Protein AF-A0A838HDX5-F1 (afdb_monomer_lite)

Foldseek 3Di:
DDDDDDDPPDPPPPLQQAQPDQLLQPDPCVVQFQFVVLCPPPLNVVLVVLLVVVVVVLVVVCVVVVVDFPDDAPVSVPQDLQNLLQVLLCLLLLLLQLQLLQLQVQLVQLAQLANNRHDDPPNSNVSSVLSNVLSVCSNQLNPQLVSLVSLVVSLVVSCVRPNDLVSLLVLLSNLSSLLCNAQGSFDRHPVVVVHDVRFGNLVCLVCNLLSNLQSQLSNLLSSLRGQFSRGLVSQVVSCVVVVSSQCCVVVVHDPDSNVSSSVSSSVSNSLSVCSNVLRSQLVSLVVVCSNLVSVCVVVPPSSVSSCSSVVSSSVVCNNQRSHDDSSSVSSNPSRDPPPPPPPDDDDPDDDDDD

Radius of gyration: 24.11 Å; chains: 1; bounding box: 91×55×86 Å

Structure (mmCIF, N/CA/C/O backbone):
data_AF-A0A838HDX5-F1
#
_entry.id   AF-A0A838HDX5-F1
#
loop_
_atom_site.group_PDB
_atom_site.id
_atom_site.type_symbol
_atom_site.label_atom_id
_atom_site.label_alt_id
_atom_site.label_comp_id
_atom_site.label_asym_id
_atom_site.label_entity_id
_atom_site.label_seq_id
_atom_site.pdbx_PDB_ins_code
_atom_site.Cartn_x
_atom_site.Cartn_y
_atom_site.Cartn_z
_atom_site.occupancy
_atom_site.B_iso_or_equiv
_atom_site.auth_seq_id
_atom_site.auth_comp_id
_atom_site.auth_asym_id
_atom_site.auth_atom_id
_atom_site.pdbx_PDB_model_num
ATOM 1 N N . MET A 1 1 ? -48.833 36.864 -15.772 1.00 37.91 1 MET A N 1
ATOM 2 C CA . MET A 1 1 ? -47.472 36.981 -16.338 1.00 37.91 1 MET A CA 1
ATOM 3 C C . MET A 1 1 ? -46.469 36.618 -15.253 1.00 37.91 1 MET A C 1
ATOM 5 O O . MET A 1 1 ? -46.541 37.209 -14.189 1.00 37.91 1 MET A O 1
ATOM 9 N N . ARG A 1 2 ? -45.583 35.661 -15.575 1.00 34.69 2 ARG A N 1
ATOM 10 C CA . ARG A 1 2 ? -44.485 35.043 -14.793 1.00 34.69 2 ARG A CA 1
ATOM 11 C C . ARG A 1 2 ? -44.883 34.156 -13.587 1.00 34.69 2 ARG A C 1
ATOM 13 O O . ARG A 1 2 ? -45.453 34.668 -12.631 1.00 34.69 2 ARG A O 1
ATOM 20 N N . PRO A 1 3 ? -44.593 32.836 -13.631 1.00 39.88 3 PRO A N 1
ATOM 21 C CA . PRO A 1 3 ? -44.798 31.922 -12.508 1.00 39.88 3 PRO A CA 1
ATOM 22 C C . PRO A 1 3 ? -43.671 32.058 -11.462 1.00 39.88 3 PRO A C 1
ATOM 24 O O . PRO A 1 3 ? -42.616 32.620 -11.778 1.00 39.88 3 PRO A O 1
ATOM 27 N N . PRO A 1 4 ? -43.874 31.556 -10.229 1.00 42.38 4 PRO A N 1
ATOM 28 C CA . PRO A 1 4 ? -42.861 31.573 -9.181 1.00 42.38 4 PRO A CA 1
ATOM 29 C C . PRO A 1 4 ? -41.704 30.638 -9.544 1.00 42.38 4 PRO A C 1
ATOM 31 O O . PRO A 1 4 ? -41.911 29.526 -10.030 1.00 42.38 4 PRO A O 1
ATOM 34 N N . LEU A 1 5 ? -40.481 31.117 -9.322 1.00 40.22 5 LEU A N 1
ATOM 35 C CA . LEU A 1 5 ? -39.251 30.356 -9.504 1.00 40.22 5 LEU A CA 1
ATOM 36 C C . LEU A 1 5 ? -39.286 29.126 -8.593 1.00 40.22 5 LEU A C 1
ATOM 38 O O . LEU A 1 5 ? -39.211 29.227 -7.372 1.00 40.22 5 LEU A O 1
ATOM 42 N N . SER A 1 6 ? -39.420 27.966 -9.225 1.00 37.97 6 SER A N 1
ATOM 43 C CA . SER A 1 6 ? -39.192 26.656 -8.638 1.00 37.97 6 SER A CA 1
ATOM 44 C C . SER A 1 6 ? -37.827 26.626 -7.956 1.00 37.97 6 SER A C 1
ATOM 46 O O . SER A 1 6 ? -36.809 26.893 -8.599 1.00 37.97 6 SER A O 1
ATOM 48 N N . HIS A 1 7 ? -37.812 26.252 -6.678 1.00 38.44 7 HIS A N 1
ATOM 49 C CA . HIS A 1 7 ? -36.625 25.756 -5.999 1.00 38.44 7 HIS A CA 1
ATOM 50 C C . HIS A 1 7 ? -36.053 24.601 -6.824 1.00 38.44 7 HIS A C 1
ATOM 52 O O . HIS A 1 7 ? -36.577 23.488 -6.811 1.00 38.44 7 HIS A O 1
ATOM 58 N N . ALA A 1 8 ? -35.000 24.881 -7.588 1.00 36.53 8 ALA A N 1
ATOM 59 C CA . ALA A 1 8 ? -34.162 23.846 -8.151 1.00 36.53 8 ALA A CA 1
ATOM 60 C C . ALA A 1 8 ? -33.477 23.161 -6.966 1.00 36.53 8 ALA A C 1
ATOM 62 O O . ALA A 1 8 ? -32.510 23.675 -6.405 1.00 36.53 8 ALA A O 1
ATOM 63 N N . LEU A 1 9 ? -34.038 22.025 -6.554 1.00 36.44 9 LEU A N 1
ATOM 64 C CA . LEU A 1 9 ? -33.324 20.999 -5.813 1.00 36.44 9 LEU A CA 1
ATOM 65 C C . LEU A 1 9 ? -32.109 20.631 -6.664 1.00 36.44 9 LEU A C 1
ATOM 67 O O . LEU A 1 9 ? -32.209 19.848 -7.607 1.00 36.44 9 LEU A O 1
ATOM 71 N N . ALA A 1 10 ? -30.970 21.255 -6.377 1.00 32.84 10 ALA A N 1
ATOM 72 C CA . ALA A 1 10 ? -29.699 20.698 -6.778 1.00 32.84 10 ALA A CA 1
ATOM 73 C C . ALA A 1 10 ? -29.616 19.325 -6.097 1.00 32.84 10 ALA A C 1
ATOM 75 O O . ALA A 1 10 ? -29.727 19.267 -4.869 1.00 32.84 10 ALA A O 1
ATOM 76 N N . PRO A 1 11 ? -29.456 18.217 -6.835 1.00 40.62 11 PRO A N 1
ATOM 77 C CA . PRO A 1 11 ? -29.028 16.995 -6.200 1.00 40.62 11 PRO A CA 1
ATOM 78 C C . PRO A 1 11 ? -27.588 17.259 -5.773 1.00 40.62 11 PRO A C 1
ATOM 80 O O . PRO A 1 11 ? -26.661 17.218 -6.583 1.00 40.62 11 PRO A O 1
ATOM 83 N N . THR A 1 12 ? -27.392 17.583 -4.498 1.00 38.12 12 THR A N 1
ATOM 84 C CA . THR A 1 12 ? -26.135 17.303 -3.823 1.00 38.12 12 THR A CA 1
ATOM 85 C C . THR A 1 12 ? -25.939 15.802 -3.983 1.00 38.12 12 THR A C 1
ATOM 87 O O . THR A 1 12 ? -26.513 15.002 -3.249 1.00 38.12 12 THR A O 1
ATOM 90 N N . LEU A 1 13 ? -25.185 15.404 -5.011 1.00 35.28 13 LEU A N 1
ATOM 91 C CA . LEU A 1 13 ? -24.486 14.131 -5.019 1.00 35.28 13 LEU A CA 1
ATOM 92 C C . LEU A 1 13 ? -23.602 14.177 -3.777 1.00 35.28 13 LEU A C 1
ATOM 94 O O . LEU A 1 13 ? -22.494 14.708 -3.811 1.00 35.28 13 LEU A O 1
ATOM 98 N N . ALA A 1 14 ? -24.149 13.713 -2.656 1.00 36.09 14 ALA A N 1
ATOM 99 C CA . ALA A 1 14 ? -23.368 13.381 -1.491 1.00 36.09 14 ALA A CA 1
ATOM 100 C C . ALA A 1 14 ? -22.361 12.347 -1.989 1.00 36.09 14 ALA A C 1
ATOM 102 O O . ALA A 1 14 ? -22.719 11.212 -2.309 1.00 36.09 14 ALA A O 1
ATOM 103 N N . LEU A 1 15 ? -21.121 12.794 -2.187 1.00 42.03 15 LEU A N 1
ATOM 104 C CA . LEU A 1 15 ? -19.983 11.922 -2.393 1.00 42.03 15 LEU A CA 1
ATOM 105 C C . LEU A 1 15 ? -19.963 11.013 -1.167 1.00 42.03 15 LEU A C 1
ATOM 107 O O . LEU A 1 15 ? -19.617 11.454 -0.079 1.00 42.03 15 LEU A O 1
ATOM 111 N N . VAL A 1 16 ? -20.439 9.785 -1.335 1.00 43.06 16 VAL A N 1
ATOM 112 C CA . VAL A 1 16 ? -20.458 8.767 -0.291 1.00 43.06 16 VAL A CA 1
ATOM 113 C C . VAL A 1 16 ? -19.000 8.475 0.081 1.00 43.06 16 VAL A C 1
ATOM 115 O O . VAL A 1 16 ? -18.298 7.931 -0.774 1.00 43.06 16 VAL A O 1
ATOM 118 N N . PRO A 1 17 ? -18.497 8.846 1.277 1.00 46.41 17 PRO A N 1
ATOM 119 C CA . PRO A 1 17 ? -17.133 8.517 1.675 1.00 46.41 17 PRO A CA 1
ATOM 120 C C . PRO A 1 17 ? -16.972 7.000 1.687 1.00 46.41 17 PRO A C 1
ATOM 122 O O . PRO A 1 17 ? -17.725 6.282 2.337 1.00 46.41 17 PRO A O 1
ATOM 125 N N . ALA A 1 18 ? -16.014 6.494 0.917 1.00 45.62 18 ALA A N 1
ATOM 126 C CA . ALA A 1 18 ? -15.771 5.064 0.848 1.00 45.62 18 ALA A CA 1
ATOM 127 C C . ALA A 1 18 ? -14.742 4.639 1.922 1.00 45.62 18 ALA A C 1
ATOM 129 O O . ALA A 1 18 ? -13.862 5.417 2.283 1.00 45.62 18 ALA A O 1
ATOM 130 N N . PRO A 1 19 ? -14.858 3.412 2.455 1.00 51.03 19 PRO A N 1
ATOM 131 C CA . PRO A 1 19 ? -14.403 3.064 3.805 1.00 51.03 19 PRO A CA 1
ATOM 132 C C . PRO A 1 19 ? -12.892 2.869 4.013 1.00 51.03 19 PRO A C 1
ATOM 134 O O . PRO A 1 19 ? -12.519 2.383 5.071 1.00 51.03 19 PRO A O 1
ATOM 137 N N . SER A 1 20 ? -12.025 3.213 3.053 1.00 54.22 20 SER A N 1
ATOM 138 C CA . SER A 1 20 ? -10.575 2.983 3.191 1.00 54.22 20 SER A CA 1
ATOM 139 C C . SER A 1 20 ? -9.927 4.084 4.024 1.00 54.22 20 SER A C 1
ATOM 141 O O . SER A 1 20 ? -9.464 5.073 3.462 1.00 54.22 20 SER A O 1
ATOM 143 N N . LEU A 1 21 ? -9.912 3.930 5.347 1.00 69.31 21 LEU A N 1
ATOM 144 C CA . LEU A 1 21 ? -9.394 4.944 6.272 1.00 69.31 21 LEU A CA 1
ATOM 145 C C . LEU A 1 21 ? -8.477 4.317 7.316 1.00 69.31 21 LEU A C 1
ATOM 147 O O . LEU A 1 21 ? -8.834 3.320 7.936 1.00 69.31 21 LEU A O 1
ATOM 151 N N . HIS A 1 22 ? -7.306 4.914 7.529 1.00 79.81 22 HIS A N 1
ATOM 152 C CA . HIS A 1 22 ? -6.402 4.541 8.614 1.00 79.81 22 HIS A CA 1
ATOM 153 C C . HIS A 1 22 ? -6.854 5.216 9.912 1.00 79.81 22 HIS A C 1
ATOM 155 O O . HIS A 1 22 ? -6.490 6.356 10.190 1.00 79.81 22 HIS A O 1
ATOM 161 N N . GLU A 1 23 ? -7.645 4.525 10.724 1.00 90.31 23 GLU A N 1
ATOM 162 C CA . GLU A 1 23 ? -8.236 5.064 11.950 1.00 90.31 23 GLU A CA 1
ATOM 163 C C . GLU A 1 23 ? -7.152 5.572 12.904 1.00 90.31 23 GLU A C 1
ATOM 165 O O . GLU A 1 23 ? -7.256 6.677 13.443 1.00 90.31 23 GLU A O 1
ATOM 170 N N . ARG A 1 24 ? -6.045 4.826 13.032 1.00 92.00 24 ARG A N 1
ATOM 171 C CA . ARG A 1 24 ? -4.920 5.209 13.897 1.00 92.00 24 ARG A CA 1
ATOM 172 C C . ARG A 1 24 ? -4.221 6.498 13.475 1.00 92.00 24 ARG A C 1
ATOM 174 O O . ARG A 1 24 ? -3.525 7.091 14.292 1.00 92.00 24 ARG A O 1
ATOM 181 N N . TRP A 1 25 ? -4.359 6.946 12.227 1.00 91.44 25 TRP A N 1
ATOM 182 C CA . TRP A 1 25 ? -3.756 8.213 11.789 1.00 91.44 25 TRP A CA 1
ATOM 183 C C . TRP A 1 25 ? -4.500 9.438 12.326 1.00 91.44 25 TRP A C 1
ATOM 185 O O . TRP A 1 25 ? -3.953 10.548 12.321 1.00 91.44 25 TRP A O 1
ATOM 195 N N . PHE A 1 26 ? -5.739 9.243 12.774 1.00 91.19 26 PHE A N 1
ATOM 196 C CA . PHE A 1 26 ? -6.633 10.320 13.177 1.00 91.19 26 PHE A CA 1
ATOM 197 C C . PHE A 1 26 ? -7.007 10.249 14.651 1.00 91.19 26 PHE A C 1
ATOM 199 O O . PHE A 1 26 ? -7.042 11.290 15.300 1.00 91.19 26 PHE A O 1
ATOM 206 N N . VAL A 1 27 ? -7.211 9.046 15.191 1.00 92.69 27 VAL A N 1
ATOM 207 C CA . VAL A 1 27 ? -7.552 8.842 16.602 1.00 92.69 27 VAL A CA 1
ATOM 208 C C . VAL A 1 27 ? -6.504 8.001 17.323 1.00 92.69 27 VAL A C 1
ATOM 210 O O . VAL A 1 27 ? -5.912 7.083 16.756 1.00 92.69 27 VAL A O 1
ATOM 213 N N . SER A 1 28 ? -6.289 8.297 18.608 1.00 89.62 28 SER A N 1
ATOM 214 C CA . SER A 1 28 ? -5.420 7.484 19.464 1.00 89.62 28 SER A CA 1
ATOM 215 C C . SER A 1 28 ? -6.031 6.099 19.681 1.00 89.62 28 SER A C 1
ATOM 217 O O . SER A 1 28 ? -7.221 5.982 19.991 1.00 89.62 28 SER A O 1
ATOM 219 N N . ASP A 1 29 ? -5.209 5.056 19.587 1.00 89.69 29 ASP A N 1
ATOM 220 C CA . ASP A 1 29 ? -5.569 3.678 19.931 1.00 89.69 29 ASP A CA 1
ATOM 221 C C . ASP A 1 29 ? -5.102 3.269 21.338 1.00 89.69 29 ASP A C 1
ATOM 223 O O . ASP A 1 29 ? -5.140 2.093 21.707 1.00 89.69 29 ASP A O 1
ATOM 227 N N . GLU A 1 30 ? -4.699 4.242 22.159 1.00 89.25 30 GLU A N 1
ATOM 228 C CA . GLU A 1 30 ? -4.370 4.017 23.562 1.00 89.25 30 GLU A CA 1
ATOM 229 C C . GLU A 1 30 ? -5.577 3.436 24.315 1.00 89.25 30 GLU A C 1
ATOM 231 O O . GLU A 1 30 ? -6.713 3.926 24.218 1.00 89.25 30 GLU A O 1
ATOM 236 N N . GLY A 1 31 ? -5.321 2.340 25.034 1.00 90.88 31 GLY A N 1
ATOM 237 C CA . GLY A 1 31 ? -6.342 1.558 25.729 1.00 90.88 31 GLY A CA 1
ATOM 238 C C . GLY A 1 31 ? -7.266 0.742 24.815 1.00 90.88 31 GLY A C 1
ATOM 239 O O . GLY A 1 31 ? -8.175 0.096 25.329 1.00 90.88 31 GLY A O 1
ATOM 240 N N . LEU A 1 32 ? -7.049 0.738 23.493 1.00 93.25 32 LEU A N 1
ATOM 241 C CA . LEU A 1 32 ? -7.874 0.036 22.502 1.00 93.25 32 LEU A CA 1
ATOM 242 C C . LEU A 1 32 ? -7.048 -0.996 21.705 1.00 93.25 32 LEU A C 1
ATOM 244 O O . LEU A 1 32 ? -6.875 -0.851 20.490 1.00 93.25 32 LEU A O 1
ATOM 248 N N . PRO A 1 33 ? -6.499 -2.037 22.363 1.00 93.75 33 PRO A N 1
ATOM 249 C CA . PRO A 1 33 ? -5.700 -3.045 21.678 1.00 93.75 33 PRO A CA 1
ATOM 250 C C . PRO A 1 33 ? -6.553 -3.863 20.698 1.00 93.75 33 PRO A C 1
ATOM 252 O O . PRO A 1 33 ? -7.737 -4.108 20.932 1.00 93.75 33 PRO A O 1
ATOM 255 N N . THR A 1 34 ? -5.928 -4.354 19.625 1.00 95.75 34 THR A N 1
ATOM 256 C CA . THR A 1 34 ? -6.553 -5.322 18.713 1.00 95.75 34 THR A CA 1
ATOM 257 C C . THR A 1 34 ? -7.003 -6.570 19.485 1.00 95.75 34 THR A C 1
ATOM 259 O O . THR A 1 34 ? -6.201 -7.212 20.168 1.00 95.75 34 THR A O 1
ATOM 262 N N . ARG A 1 35 ? -8.287 -6.923 19.368 1.00 95.94 35 ARG A N 1
ATOM 263 C CA . ARG A 1 35 ? -8.940 -7.996 20.134 1.00 95.94 35 ARG A CA 1
ATOM 264 C C . ARG A 1 35 ? -8.860 -9.329 19.394 1.00 95.94 35 ARG A C 1
ATOM 266 O O . ARG A 1 35 ? -9.764 -9.709 18.652 1.00 95.94 35 ARG A O 1
ATOM 273 N N . TRP A 1 36 ? -7.745 -10.033 19.565 1.00 96.38 36 TRP A N 1
ATOM 274 C CA . TRP A 1 36 ? -7.477 -11.314 18.893 1.00 96.38 36 TRP A CA 1
ATOM 275 C C . TRP A 1 36 ? -8.448 -12.438 19.276 1.00 96.38 36 TRP A C 1
ATOM 277 O O . TRP A 1 36 ? -8.667 -13.352 18.485 1.00 96.38 36 TRP A O 1
ATOM 287 N N . ASP A 1 37 ? -9.079 -12.353 20.446 1.00 95.94 37 ASP A N 1
ATOM 288 C CA . ASP A 1 37 ? -10.164 -13.241 20.875 1.00 95.94 37 ASP A CA 1
ATOM 289 C C . ASP A 1 37 ? -11.385 -13.178 19.938 1.00 95.94 37 ASP A C 1
ATOM 291 O O . ASP A 1 37 ? -12.121 -14.154 19.811 1.00 95.94 37 ASP A O 1
ATOM 295 N N . GLN A 1 38 ? -11.561 -12.068 19.211 1.00 95.94 38 GLN A N 1
ATOM 296 C CA . GLN A 1 38 ? -12.646 -11.878 18.246 1.00 95.94 38 GLN A CA 1
ATOM 297 C C . GLN A 1 38 ? -12.354 -12.487 16.868 1.00 95.94 38 GLN A C 1
ATOM 299 O O . GLN A 1 38 ? -13.211 -12.435 15.985 1.00 95.94 38 GLN A O 1
ATOM 304 N N . LEU A 1 39 ? -11.174 -13.083 16.654 1.00 96.31 39 LEU A N 1
ATOM 305 C CA . LEU A 1 39 ? -10.784 -13.638 15.353 1.00 96.31 39 LEU A CA 1
ATOM 306 C C . LEU A 1 39 ? -11.750 -14.726 14.864 1.00 96.31 39 LEU A C 1
ATOM 308 O O . LEU A 1 39 ? -12.074 -14.785 13.680 1.00 96.31 39 LEU A O 1
ATOM 312 N N . PHE A 1 40 ? -12.238 -15.552 15.789 1.00 97.31 40 PHE A N 1
ATOM 313 C CA . PHE A 1 40 ? -13.190 -16.630 15.511 1.00 97.31 40 PHE A CA 1
ATOM 314 C C . PHE A 1 40 ? -14.625 -16.286 15.934 1.00 97.31 40 PHE A C 1
ATOM 316 O O . PHE A 1 40 ? -15.485 -17.164 15.975 1.00 97.31 40 PHE A O 1
ATOM 323 N N . ALA A 1 41 ? -14.904 -15.018 16.249 1.00 96.81 41 ALA A N 1
ATOM 324 C CA . ALA A 1 41 ? -16.260 -14.572 16.534 1.00 96.81 41 ALA A CA 1
ATOM 325 C C . ALA A 1 41 ? -17.120 -14.595 15.260 1.00 96.81 41 ALA A C 1
ATOM 327 O O . ALA A 1 41 ? -16.624 -14.379 14.151 1.00 96.81 41 ALA A O 1
ATOM 328 N N . GLY A 1 42 ? -18.428 -14.817 15.423 1.00 96.81 42 GLY A N 1
ATOM 329 C CA . GLY A 1 42 ? -19.387 -14.909 14.315 1.00 96.81 42 GLY A CA 1
ATOM 330 C C . GLY A 1 42 ? -19.299 -13.757 13.301 1.00 96.81 42 GLY A C 1
ATOM 331 O O . GLY A 1 42 ? -19.198 -14.043 12.109 1.00 96.81 42 GLY A O 1
ATOM 332 N N . PRO A 1 43 ? -19.265 -12.477 13.728 1.00 94.94 43 PRO A N 1
ATOM 333 C CA . PRO A 1 43 ? -19.144 -11.344 12.807 1.00 94.94 43 PRO A CA 1
ATOM 334 C C . PRO A 1 43 ? -17.849 -11.359 11.985 1.00 94.94 43 PRO A C 1
ATOM 336 O O . PRO A 1 43 ? -17.887 -11.170 10.771 1.00 94.94 43 PRO A O 1
ATOM 339 N N . THR A 1 44 ? -16.709 -11.651 12.618 1.00 96.81 44 THR A N 1
ATOM 340 C CA . THR A 1 44 ? -15.411 -11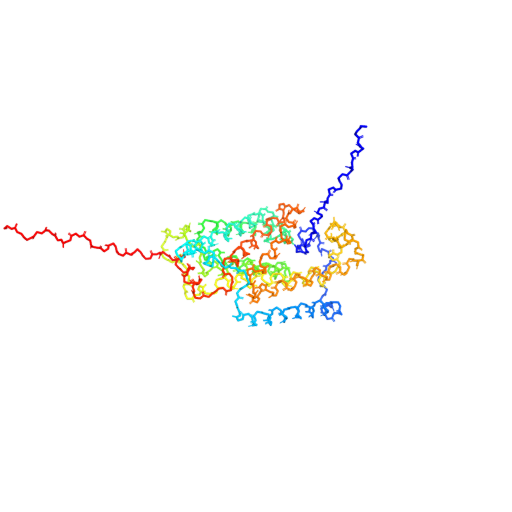.745 11.935 1.00 96.81 44 THR A CA 1
ATOM 341 C C . THR A 1 44 ? -15.395 -12.904 10.942 1.00 96.81 44 THR A C 1
ATOM 343 O O . THR A 1 44 ? -14.982 -12.731 9.798 1.00 96.81 44 THR A O 1
ATOM 346 N N . LEU A 1 45 ? -15.901 -14.077 11.335 1.00 98.00 45 LEU A N 1
ATOM 347 C CA . LEU A 1 45 ? -16.007 -15.232 10.441 1.00 98.00 45 LEU A CA 1
ATOM 348 C C . LEU A 1 45 ? -16.957 -14.965 9.269 1.00 98.00 45 LEU A C 1
ATOM 350 O O . LEU A 1 45 ? -16.665 -15.383 8.151 1.00 98.00 45 LEU A O 1
ATOM 354 N N . ALA A 1 46 ? -18.057 -14.240 9.490 1.00 97.50 46 ALA A N 1
ATOM 355 C CA . ALA A 1 46 ? -18.973 -13.833 8.429 1.00 97.50 46 ALA A CA 1
ATOM 356 C C . ALA A 1 46 ? -18.308 -12.854 7.447 1.00 97.50 46 ALA A C 1
ATOM 358 O O . ALA A 1 46 ? -18.440 -13.027 6.234 1.00 97.50 46 ALA A O 1
ATOM 359 N N . ALA A 1 47 ? -17.543 -11.877 7.945 1.00 96.88 47 ALA A N 1
ATOM 360 C CA . ALA A 1 47 ? -16.761 -10.951 7.124 1.00 96.88 47 ALA A CA 1
ATOM 361 C C . ALA A 1 47 ? -15.707 -11.689 6.278 1.00 96.88 47 ALA A C 1
ATOM 363 O O . ALA A 1 47 ? -15.658 -11.532 5.057 1.00 96.88 47 ALA A O 1
ATOM 364 N N . VAL A 1 48 ? -14.910 -12.562 6.905 1.00 98.25 48 VAL A N 1
ATOM 365 C CA . VAL A 1 48 ? -13.900 -13.386 6.218 1.00 98.25 48 VAL A CA 1
ATOM 366 C C . VAL A 1 48 ? -14.553 -14.323 5.204 1.00 98.25 48 VAL A C 1
ATOM 368 O O . VAL A 1 48 ? -14.109 -14.393 4.060 1.00 98.25 48 VAL A O 1
ATOM 371 N N . GLY A 1 49 ? -15.630 -15.011 5.587 1.00 98.25 49 GLY A N 1
ATOM 372 C CA . GLY A 1 49 ? -16.391 -15.888 4.701 1.00 98.25 49 GLY A CA 1
ATOM 373 C C . GLY A 1 49 ? -16.940 -15.139 3.489 1.00 98.25 49 GLY A C 1
ATOM 374 O O . GLY A 1 49 ? -16.801 -15.612 2.363 1.00 98.25 49 GLY A O 1
ATOM 375 N N . THR A 1 50 ? -17.473 -13.932 3.695 1.00 98.12 50 THR A N 1
ATOM 376 C CA . THR A 1 50 ? -17.942 -13.054 2.612 1.00 98.12 50 THR A CA 1
ATOM 377 C C . THR A 1 50 ? -16.797 -12.680 1.675 1.00 98.12 50 THR A C 1
ATOM 379 O O . THR A 1 50 ? -16.923 -12.855 0.463 1.00 98.12 50 THR A O 1
ATOM 382 N N . ALA A 1 51 ? -15.656 -12.241 2.213 1.00 97.75 51 ALA A N 1
ATOM 383 C CA . ALA A 1 51 ? -14.481 -11.907 1.414 1.00 97.75 51 ALA A CA 1
ATOM 384 C C . ALA A 1 51 ? -13.975 -13.111 0.597 1.00 97.75 51 ALA A C 1
ATOM 386 O O . ALA A 1 51 ? -13.666 -12.968 -0.586 1.00 97.75 51 ALA A O 1
ATOM 387 N N . VAL A 1 52 ? -13.949 -14.312 1.186 1.00 98.38 52 VAL A N 1
ATOM 388 C CA . VAL A 1 52 ? -13.560 -15.560 0.505 1.00 98.38 52 VAL A CA 1
ATOM 389 C C . VAL A 1 52 ? -14.549 -15.934 -0.599 1.00 98.38 52 VAL A C 1
ATOM 391 O O . VAL A 1 52 ? -14.119 -16.294 -1.695 1.00 98.38 52 VAL A O 1
ATOM 394 N N . VAL A 1 53 ? -15.859 -15.822 -0.357 1.00 98.50 53 VAL A N 1
ATOM 395 C CA . VAL A 1 53 ? -16.889 -16.080 -1.376 1.00 98.50 53 VAL A CA 1
ATOM 396 C C . VAL A 1 53 ? -16.746 -15.102 -2.539 1.00 98.50 53 VAL A C 1
ATOM 398 O O . VAL A 1 53 ? -16.696 -15.535 -3.691 1.00 98.50 53 VAL A O 1
ATOM 401 N N . VAL A 1 54 ? -16.609 -13.802 -2.261 1.00 97.69 54 VAL A N 1
ATOM 402 C CA . VAL A 1 54 ? -16.394 -12.783 -3.300 1.00 97.69 54 VAL A CA 1
ATOM 403 C C . VAL A 1 54 ? -15.113 -13.074 -4.077 1.00 97.69 54 VAL A C 1
ATOM 405 O O . VAL A 1 54 ? -15.128 -13.059 -5.307 1.00 97.69 54 VAL A O 1
ATOM 408 N N . LEU A 1 55 ? -14.019 -13.415 -3.392 1.00 97.88 55 LEU A N 1
ATOM 409 C CA . LEU A 1 55 ? -12.758 -13.782 -4.033 1.00 97.88 55 LEU A CA 1
ATOM 410 C C . LEU A 1 55 ? -12.913 -15.019 -4.929 1.00 97.88 55 LEU A C 1
ATOM 412 O O . LEU A 1 55 ? -12.397 -15.023 -6.045 1.00 97.88 55 LEU A O 1
ATOM 416 N N . GLY A 1 56 ? -13.651 -16.036 -4.479 1.00 98.31 56 GLY A N 1
ATOM 417 C CA . GLY A 1 56 ? -13.956 -17.243 -5.249 1.00 98.31 56 GLY A CA 1
ATOM 418 C C . GLY A 1 56 ? -14.786 -16.952 -6.500 1.00 98.31 56 GLY A C 1
ATOM 419 O O . GLY A 1 56 ? -14.466 -17.452 -7.579 1.00 98.31 56 GLY A O 1
ATOM 420 N N . VAL A 1 57 ? -15.796 -16.083 -6.391 1.00 98.31 57 VAL A N 1
ATOM 421 C CA . VAL A 1 57 ? -16.596 -15.615 -7.534 1.00 98.31 57 VAL A CA 1
ATOM 422 C C . VAL A 1 57 ? -15.724 -14.838 -8.518 1.00 98.31 57 VAL A C 1
ATOM 424 O O . VAL A 1 57 ? -15.730 -15.134 -9.712 1.00 98.31 57 VAL A O 1
ATOM 427 N N . VAL A 1 58 ? -14.927 -13.879 -8.039 1.00 97.38 58 VAL A N 1
ATOM 428 C CA . VAL A 1 58 ? -14.021 -13.092 -8.888 1.00 97.38 58 VAL A CA 1
ATOM 429 C C . VAL A 1 58 ? -12.990 -13.990 -9.573 1.00 97.38 58 VAL A C 1
ATOM 431 O O . VAL A 1 58 ? -12.730 -13.824 -10.765 1.00 97.38 58 VAL A O 1
ATOM 434 N N . TRP A 1 59 ? -12.440 -14.970 -8.857 1.00 97.69 59 TRP A N 1
ATOM 435 C CA . TRP A 1 59 ? -11.513 -15.953 -9.408 1.00 97.69 59 TRP A CA 1
ATOM 436 C C . TRP A 1 59 ? -12.161 -16.804 -10.498 1.00 97.69 59 TRP A C 1
ATOM 438 O O . TRP A 1 59 ? -11.587 -16.941 -11.579 1.00 97.69 59 TRP A O 1
ATOM 448 N N . LEU A 1 60 ? -13.377 -17.307 -10.272 1.00 98.19 60 LEU A N 1
ATOM 449 C CA . LEU A 1 60 ? -14.129 -18.047 -11.282 1.00 98.19 60 LEU A CA 1
ATOM 450 C C . LEU A 1 60 ? -14.377 -17.185 -12.526 1.00 98.19 60 LEU A C 1
ATOM 452 O O . LEU A 1 60 ? -14.090 -17.623 -13.637 1.00 98.19 60 LEU A O 1
ATOM 456 N N . LEU A 1 61 ? -14.831 -15.939 -12.361 1.00 97.50 61 LEU A N 1
ATOM 457 C CA . LEU A 1 61 ? -15.032 -15.006 -13.475 1.00 97.50 61 LEU A CA 1
ATOM 458 C C . LEU A 1 61 ? -13.727 -14.721 -14.232 1.00 97.50 61 LEU A C 1
ATOM 460 O O . LEU A 1 61 ? -13.718 -14.646 -15.462 1.00 97.50 61 LEU A O 1
ATOM 464 N N . TRP A 1 62 ? -12.610 -14.596 -13.516 1.00 96.56 62 TRP A N 1
ATOM 465 C CA . TRP A 1 62 ? -11.286 -14.425 -14.107 1.00 96.56 62 TRP A CA 1
ATOM 466 C C . TRP A 1 62 ? -10.857 -15.649 -14.921 1.00 96.56 62 TRP A C 1
ATOM 468 O O . TRP A 1 62 ? -10.363 -15.491 -16.040 1.00 96.56 62 TRP A O 1
ATOM 478 N N . LEU A 1 63 ? -11.103 -16.863 -14.420 1.00 96.94 63 LEU A N 1
ATOM 479 C CA . LEU A 1 63 ? -10.852 -18.104 -15.154 1.00 96.94 63 LEU A CA 1
ATOM 480 C C . LEU A 1 63 ? -11.748 -18.248 -16.387 1.00 96.94 63 LEU A C 1
ATOM 482 O O . LEU A 1 63 ? -11.234 -18.537 -17.466 1.00 96.94 63 LEU A O 1
ATOM 486 N N . LEU A 1 64 ? -13.052 -17.987 -16.257 1.00 97.25 64 LEU A N 1
ATOM 487 C CA . LEU A 1 64 ? -14.012 -18.030 -17.368 1.00 97.25 64 LEU A CA 1
ATOM 488 C C . LEU A 1 64 ? -13.654 -17.029 -18.476 1.00 97.25 64 LEU A C 1
ATOM 490 O O . LEU A 1 64 ? -13.889 -17.288 -19.653 1.00 97.25 64 LEU A O 1
ATOM 494 N N . ARG A 1 65 ? -13.007 -15.909 -18.127 1.00 96.25 65 ARG A N 1
ATOM 495 C CA . ARG A 1 65 ? -12.471 -14.930 -19.088 1.00 96.25 65 ARG A CA 1
ATOM 496 C C . ARG A 1 65 ? -11.104 -15.324 -19.671 1.00 96.25 65 ARG A C 1
ATOM 498 O O . ARG A 1 65 ? -10.471 -14.523 -20.361 1.00 96.25 65 ARG A O 1
ATOM 505 N N . GLY A 1 66 ? -10.592 -16.516 -19.367 1.00 95.50 66 GLY A N 1
ATOM 506 C CA . GLY A 1 66 ? -9.267 -16.964 -19.797 1.00 95.50 66 GLY A CA 1
ATOM 507 C C . GLY A 1 66 ? -8.136 -16.108 -19.223 1.00 95.50 66 GLY A C 1
ATOM 508 O O . GLY A 1 66 ? -7.151 -15.849 -19.911 1.00 95.50 66 GLY A O 1
ATOM 509 N N . ARG A 1 67 ? -8.304 -15.608 -17.991 1.00 93.50 67 ARG A N 1
ATOM 510 C CA . ARG A 1 67 ? -7.361 -14.734 -17.269 1.00 93.50 67 ARG A CA 1
ATOM 511 C C . ARG A 1 67 ? -7.087 -13.384 -17.941 1.00 93.50 67 ARG A C 1
ATOM 513 O O . ARG A 1 67 ? -6.147 -12.671 -17.590 1.00 93.50 67 ARG A O 1
ATOM 520 N N . ARG A 1 68 ? -7.917 -12.983 -18.905 1.00 91.62 68 ARG A N 1
ATOM 521 C CA . ARG A 1 68 ? -7.767 -11.697 -19.596 1.00 91.62 68 ARG A CA 1
ATOM 522 C C . ARG A 1 68 ? -8.192 -10.540 -18.686 1.00 91.62 68 ARG A C 1
ATOM 524 O O . ARG A 1 68 ? -9.132 -10.694 -17.904 1.00 91.62 68 ARG A O 1
ATOM 531 N N . PRO A 1 69 ? -7.529 -9.374 -18.767 1.00 92.62 69 PRO A N 1
ATOM 532 C CA . PRO A 1 69 ? -7.963 -8.204 -18.018 1.00 92.62 69 PRO A CA 1
ATOM 533 C C . PRO A 1 69 ? -9.350 -7.727 -18.488 1.00 92.62 69 PRO A C 1
ATOM 535 O O . PRO A 1 69 ? -9.804 -8.042 -19.592 1.00 92.62 69 PRO A O 1
ATOM 538 N N . ILE A 1 70 ? -10.038 -6.979 -17.623 1.00 93.81 70 ILE A N 1
ATOM 539 C CA . ILE A 1 70 ? -11.279 -6.273 -17.982 1.00 93.81 70 ILE A CA 1
ATOM 540 C C . ILE A 1 70 ? -10.934 -4.919 -18.600 1.00 93.81 70 ILE A C 1
ATOM 542 O O . ILE A 1 70 ? -11.433 -4.596 -19.671 1.00 93.81 70 ILE A O 1
ATOM 546 N N . LEU A 1 71 ? -10.054 -4.161 -17.939 1.00 95.62 71 LEU A N 1
ATOM 547 C CA . LEU A 1 71 ? -9.601 -2.859 -18.420 1.00 95.62 71 LEU A CA 1
ATOM 548 C C . LEU A 1 71 ? -8.371 -2.992 -19.333 1.00 95.62 71 LEU A C 1
ATOM 550 O O . LEU A 1 71 ? -7.461 -3.767 -19.000 1.00 95.62 71 LEU A O 1
ATOM 554 N N . PRO A 1 72 ? -8.320 -2.230 -20.443 1.00 94.19 72 PRO A N 1
ATOM 555 C CA . PRO A 1 72 ? -7.194 -2.246 -21.372 1.00 94.19 72 PRO A CA 1
ATOM 556 C C . PRO A 1 72 ? -5.906 -1.752 -20.700 1.00 94.19 72 PRO A C 1
ATOM 558 O O . PRO A 1 72 ? -5.931 -0.899 -19.811 1.00 94.19 72 PRO A O 1
ATOM 561 N N . GLY A 1 73 ? -4.766 -2.315 -21.101 1.00 93.44 73 GLY A N 1
ATOM 562 C CA . GLY A 1 73 ? -3.445 -1.800 -20.748 1.00 93.44 73 GLY A CA 1
ATOM 563 C C . GLY A 1 73 ? -2.941 -0.746 -21.743 1.00 93.44 73 GLY A C 1
ATOM 564 O O . GLY A 1 73 ? -3.565 -0.524 -22.777 1.00 93.44 73 GLY A O 1
ATOM 565 N N . PRO A 1 74 ? -1.768 -0.132 -21.493 1.00 93.69 74 PRO A N 1
ATOM 566 C CA . PRO A 1 74 ? -1.233 0.917 -22.365 1.00 93.69 74 PRO A CA 1
ATOM 567 C C . PRO A 1 74 ? -1.088 0.503 -23.839 1.00 93.69 74 PRO A C 1
ATOM 569 O O . PRO A 1 74 ? -1.394 1.291 -24.726 1.00 93.69 74 PRO A O 1
ATOM 572 N N . MET A 1 75 ? -0.661 -0.735 -24.115 1.00 91.19 75 MET A N 1
ATOM 573 C CA . MET A 1 75 ? -0.531 -1.234 -25.495 1.00 91.19 75 MET A CA 1
ATOM 574 C C . MET A 1 75 ? -1.886 -1.444 -26.176 1.00 91.19 75 MET A C 1
ATOM 576 O O . MET A 1 75 ? -2.008 -1.182 -27.367 1.00 91.19 75 MET A O 1
ATOM 580 N N . ASP A 1 76 ? -2.909 -1.864 -25.425 1.00 92.81 76 ASP A N 1
ATOM 581 C CA . ASP A 1 76 ? -4.276 -2.006 -25.948 1.00 92.81 76 ASP A CA 1
ATOM 582 C C . ASP A 1 76 ? -4.875 -0.634 -26.306 1.00 92.81 76 ASP A C 1
ATOM 584 O O . ASP A 1 76 ? -5.747 -0.532 -27.163 1.00 92.81 76 ASP A O 1
ATOM 588 N N . LEU A 1 77 ? -4.367 0.429 -25.674 1.00 94.31 77 LEU A N 1
ATOM 589 C CA . LEU A 1 77 ? -4.683 1.831 -25.956 1.00 94.31 77 LEU A CA 1
ATOM 590 C C . LEU A 1 77 ? -3.745 2.467 -27.003 1.00 94.31 77 LEU A C 1
ATOM 592 O O . LEU A 1 77 ? -3.779 3.679 -27.201 1.00 94.31 77 LEU A O 1
ATOM 596 N N . GLY A 1 78 ? -2.902 1.673 -27.674 1.00 93.38 78 GLY A N 1
ATOM 597 C CA . GLY A 1 78 ? -2.054 2.127 -28.782 1.00 93.38 78 GLY A CA 1
ATOM 598 C C . GLY A 1 78 ? -0.634 2.568 -28.408 1.00 93.38 78 GLY A C 1
ATOM 599 O O . GLY A 1 78 ? 0.067 3.126 -29.252 1.00 93.38 78 GLY A O 1
ATOM 600 N N . ALA A 1 79 ? -0.162 2.331 -27.178 1.00 94.19 79 ALA A N 1
ATOM 601 C CA . ALA A 1 79 ? 1.240 2.586 -26.838 1.00 94.19 79 ALA A CA 1
ATOM 602 C C . ALA A 1 79 ? 2.178 1.610 -27.570 1.00 94.19 79 ALA A C 1
ATOM 604 O O . ALA A 1 79 ? 2.011 0.392 -27.480 1.00 94.19 79 ALA A O 1
ATOM 605 N N . SER A 1 80 ? 3.204 2.139 -28.248 1.00 94.81 80 SER A N 1
ATOM 606 C CA . SER A 1 80 ? 4.266 1.313 -28.835 1.00 94.81 80 SER A CA 1
ATOM 607 C C . SER A 1 80 ? 5.152 0.682 -27.746 1.00 94.81 80 SER A C 1
ATOM 609 O O . SER A 1 80 ? 5.203 1.208 -26.626 1.00 94.81 80 SER A O 1
ATOM 611 N N . PRO A 1 81 ? 5.887 -0.407 -28.045 1.00 93.12 81 PRO A N 1
ATOM 612 C CA . PRO A 1 81 ? 6.827 -1.015 -27.101 1.00 93.12 81 PRO A CA 1
ATOM 613 C C . PRO A 1 81 ? 7.858 -0.022 -26.547 1.00 93.12 81 PRO A C 1
ATOM 615 O O . PRO A 1 81 ? 8.154 -0.040 -25.356 1.00 93.12 81 PRO A O 1
ATOM 618 N N . GLU A 1 82 ? 8.348 0.897 -27.381 1.00 94.00 82 GLU A N 1
ATOM 619 C CA . GLU A 1 82 ? 9.320 1.926 -26.999 1.00 94.00 82 GLU A CA 1
ATOM 620 C C . GLU A 1 82 ? 8.698 2.944 -26.040 1.00 94.00 82 GLU A C 1
ATOM 622 O O . GLU A 1 82 ? 9.302 3.299 -25.030 1.00 94.00 82 GLU A O 1
ATOM 627 N N . ARG A 1 83 ? 7.461 3.387 -26.311 1.00 94.31 83 ARG A N 1
ATOM 628 C CA . ARG A 1 83 ? 6.733 4.297 -25.412 1.00 94.31 83 ARG A CA 1
ATOM 629 C C . ARG A 1 83 ? 6.413 3.633 -24.079 1.00 94.31 83 ARG A C 1
ATOM 631 O O . ARG A 1 83 ? 6.516 4.284 -23.043 1.00 94.31 83 ARG A O 1
ATOM 638 N N . LEU A 1 84 ? 6.052 2.350 -24.095 1.00 94.81 84 LEU A N 1
ATOM 639 C CA . LEU A 1 84 ? 5.834 1.586 -22.872 1.00 94.81 84 LEU A CA 1
ATOM 640 C C . LEU A 1 84 ? 7.133 1.448 -22.069 1.00 94.81 84 LEU A C 1
ATOM 642 O O . LEU A 1 84 ? 7.114 1.664 -20.862 1.00 94.81 84 LEU A O 1
ATOM 646 N N . ALA A 1 85 ? 8.256 1.141 -22.722 1.00 95.31 85 ALA A N 1
ATOM 647 C CA . ALA A 1 85 ? 9.558 1.070 -22.068 1.00 95.31 85 ALA A CA 1
ATOM 648 C C . ALA A 1 85 ? 9.948 2.414 -21.437 1.00 95.31 85 ALA A C 1
ATOM 650 O O . ALA A 1 85 ? 10.328 2.450 -20.269 1.00 95.31 85 ALA A O 1
ATOM 651 N N . LEU A 1 86 ? 9.767 3.527 -22.157 1.00 93.31 86 LEU A N 1
ATOM 652 C CA . LEU A 1 86 ? 9.979 4.871 -21.614 1.00 93.31 86 LEU A CA 1
ATOM 653 C C . LEU A 1 86 ? 9.109 5.118 -20.379 1.00 93.31 86 LEU A C 1
ATOM 655 O O . LEU A 1 86 ? 9.627 5.516 -19.340 1.00 93.31 86 LEU A O 1
ATOM 659 N N . LEU A 1 87 ? 7.807 4.831 -20.462 1.00 94.00 87 LEU A N 1
ATOM 660 C CA . LEU A 1 87 ? 6.866 5.009 -19.354 1.00 94.00 87 LEU A CA 1
ATOM 661 C C . LEU A 1 87 ? 7.264 4.186 -18.118 1.00 94.00 87 LEU A C 1
ATOM 663 O O . LEU A 1 87 ? 7.263 4.699 -17.002 1.00 94.00 87 LEU A O 1
ATOM 667 N N . LEU A 1 88 ? 7.658 2.927 -18.312 1.00 95.12 88 LEU A N 1
ATOM 668 C CA . LEU A 1 88 ? 8.130 2.055 -17.233 1.00 95.12 88 LEU A CA 1
ATOM 669 C C . LEU A 1 88 ? 9.517 2.455 -16.709 1.00 95.12 88 LEU A C 1
ATOM 671 O O . LEU A 1 88 ? 9.827 2.186 -15.552 1.00 95.12 88 LEU A O 1
ATOM 675 N N . GLY A 1 89 ? 10.332 3.148 -17.505 1.00 94.06 89 GLY A N 1
ATOM 676 C CA . GLY A 1 89 ? 11.582 3.760 -17.052 1.00 94.06 89 GLY A CA 1
ATOM 677 C C . GLY A 1 89 ? 11.370 4.854 -15.997 1.00 94.06 89 GLY A C 1
ATOM 678 O O . GLY A 1 89 ? 12.233 5.052 -15.142 1.00 94.06 89 GLY A O 1
ATOM 679 N N . TRP A 1 90 ? 10.209 5.520 -15.998 1.00 94.75 90 TRP A N 1
ATOM 680 C CA . TRP A 1 90 ? 9.842 6.541 -15.006 1.00 94.75 90 TRP A CA 1
ATOM 681 C C . TRP A 1 90 ? 9.278 5.970 -13.702 1.00 94.75 90 TRP A C 1
ATOM 683 O O . TRP A 1 90 ? 9.268 6.664 -12.685 1.00 94.75 90 TRP A O 1
ATOM 693 N N . VAL A 1 91 ? 8.845 4.706 -13.696 1.00 96.00 91 VAL A N 1
ATOM 694 C CA . VAL A 1 91 ? 8.223 4.061 -12.529 1.00 96.00 91 VAL A CA 1
ATOM 695 C C . VAL A 1 91 ? 9.087 4.150 -11.257 1.00 96.00 91 VAL A C 1
ATOM 697 O O . VAL A 1 91 ? 8.548 4.549 -10.223 1.00 96.00 91 VAL A O 1
ATOM 700 N N . PRO A 1 92 ? 10.406 3.862 -11.277 1.00 96.62 92 PRO A N 1
ATOM 701 C CA . PRO A 1 92 ? 11.229 4.009 -10.077 1.00 96.62 92 PRO A CA 1
ATOM 702 C C . PRO A 1 92 ? 11.318 5.446 -9.559 1.00 96.62 92 PRO A C 1
ATOM 704 O O . PRO A 1 92 ? 11.418 5.639 -8.351 1.00 96.62 92 PRO A O 1
ATOM 707 N N . LEU A 1 93 ? 11.284 6.455 -10.441 1.00 96.38 93 LEU A N 1
ATOM 708 C CA . LEU A 1 93 ? 11.267 7.856 -10.014 1.00 96.38 93 LEU A CA 1
ATOM 709 C C . LEU A 1 93 ? 9.944 8.196 -9.335 1.00 96.38 93 LEU A C 1
ATOM 711 O O . LEU A 1 93 ? 9.958 8.777 -8.254 1.00 96.38 93 LEU A O 1
ATOM 715 N N . LEU A 1 94 ? 8.824 7.800 -9.945 1.00 97.62 94 LEU A N 1
ATOM 716 C CA . LEU A 1 94 ? 7.499 8.003 -9.370 1.00 97.62 94 LEU A CA 1
ATOM 717 C C . LEU A 1 94 ? 7.427 7.410 -7.960 1.00 97.62 94 LEU A C 1
ATOM 719 O O . LEU A 1 94 ? 7.057 8.116 -7.023 1.00 97.62 94 LEU A O 1
ATOM 723 N N . LEU A 1 95 ? 7.849 6.148 -7.810 1.00 98.56 95 LEU A N 1
ATOM 724 C CA . LEU A 1 95 ? 7.879 5.468 -6.519 1.00 98.56 95 LEU A CA 1
ATOM 725 C C . LEU A 1 95 ? 8.789 6.180 -5.521 1.00 98.56 95 LEU A C 1
ATOM 727 O O . LEU A 1 95 ? 8.429 6.316 -4.357 1.00 98.56 95 LEU A O 1
ATOM 731 N N . ALA A 1 96 ? 9.952 6.656 -5.968 1.00 98.25 96 ALA A N 1
ATOM 732 C CA . ALA A 1 96 ? 10.937 7.272 -5.089 1.00 98.25 96 ALA A CA 1
ATOM 733 C C . ALA A 1 96 ? 10.431 8.593 -4.526 1.00 98.25 96 ALA A C 1
ATOM 735 O O . ALA A 1 96 ? 10.512 8.794 -3.323 1.00 98.25 96 ALA A O 1
ATOM 736 N N . VAL A 1 97 ? 9.854 9.455 -5.365 1.00 98.25 97 VAL A N 1
ATOM 737 C CA . VAL A 1 97 ? 9.277 10.732 -4.920 1.00 98.25 97 VAL A CA 1
ATOM 738 C C . VAL A 1 97 ? 8.139 10.490 -3.929 1.00 98.25 97 VAL A C 1
ATOM 740 O O . VAL A 1 97 ? 8.120 11.083 -2.853 1.00 98.25 97 VAL A O 1
ATOM 743 N N . HIS A 1 98 ? 7.238 9.561 -4.249 1.00 98.50 98 HIS A N 1
ATOM 744 C CA . HIS A 1 98 ? 6.091 9.231 -3.402 1.00 98.50 98 HIS A CA 1
ATOM 745 C C . HIS A 1 98 ? 6.459 8.482 -2.115 1.00 98.50 98 HIS A C 1
ATOM 747 O O . HIS A 1 98 ? 5.654 8.444 -1.195 1.00 98.50 98 HIS A O 1
ATOM 753 N N . THR A 1 99 ? 7.655 7.897 -2.033 1.00 98.56 99 THR A N 1
ATOM 754 C CA . THR A 1 99 ? 8.181 7.288 -0.799 1.00 98.56 99 THR A CA 1
ATOM 755 C C . THR A 1 99 ? 8.986 8.300 0.015 1.00 98.56 99 THR A C 1
ATOM 757 O O . THR A 1 99 ? 8.865 8.349 1.232 1.00 98.56 99 THR A O 1
ATOM 760 N N . ALA A 1 100 ? 9.795 9.131 -0.644 1.00 98.56 100 ALA A N 1
ATOM 761 C CA . ALA A 1 100 ? 10.679 10.086 0.012 1.00 98.56 100 ALA A CA 1
ATOM 762 C C . ALA A 1 100 ? 9.908 11.203 0.720 1.00 98.56 100 ALA A C 1
ATOM 764 O O . ALA A 1 100 ? 10.258 11.551 1.839 1.00 98.56 100 ALA A O 1
ATOM 765 N N . VAL A 1 101 ? 8.848 11.739 0.103 1.00 98.31 101 VAL A N 1
ATOM 766 C CA . VAL A 1 101 ? 8.054 12.818 0.714 1.00 98.31 101 VAL A CA 1
ATOM 767 C C . VAL A 1 101 ? 7.456 12.396 2.067 1.00 98.31 101 VAL A C 1
ATOM 769 O O . VAL A 1 101 ? 7.676 13.119 3.037 1.00 98.31 101 VAL A O 1
ATOM 772 N N . PRO A 1 102 ? 6.781 11.237 2.195 1.00 97.88 102 PRO A N 1
ATOM 773 C CA . PRO A 1 102 ? 6.333 10.736 3.494 1.00 97.88 102 PRO A CA 1
ATOM 774 C C . PRO A 1 102 ? 7.469 10.535 4.491 1.00 97.88 102 PRO A C 1
ATOM 776 O O . PRO A 1 102 ? 7.334 10.982 5.619 1.00 97.88 102 PRO A O 1
ATOM 779 N N . LEU A 1 103 ? 8.605 9.960 4.079 1.00 98.56 103 LEU A N 1
ATOM 780 C CA . LEU A 1 103 ? 9.767 9.789 4.963 1.00 98.56 103 LEU A CA 1
ATOM 781 C C . LEU A 1 103 ? 10.325 11.129 5.468 1.00 98.56 103 LEU A C 1
ATOM 783 O O . LEU A 1 103 ? 10.746 11.229 6.615 1.00 98.56 103 LEU A O 1
ATOM 787 N N . PHE A 1 104 ? 10.312 12.180 4.644 1.00 98.56 104 PHE A N 1
ATOM 788 C CA . PHE A 1 104 ? 10.693 13.520 5.092 1.00 98.56 104 PHE A CA 1
ATOM 789 C C . PHE A 1 104 ? 9.712 14.063 6.123 1.00 98.56 104 PHE A C 1
ATOM 791 O O . PHE A 1 104 ? 10.130 14.604 7.143 1.00 98.56 104 PHE A O 1
ATOM 798 N N . VAL A 1 105 ? 8.412 13.922 5.863 1.00 98.00 105 VAL A N 1
ATOM 799 C CA . VAL A 1 105 ? 7.379 14.405 6.778 1.00 98.00 105 VAL A CA 1
ATOM 800 C C . VAL A 1 105 ? 7.432 13.635 8.095 1.00 98.00 105 VAL A C 1
ATOM 802 O O . VAL A 1 105 ? 7.527 14.269 9.143 1.00 98.00 105 VAL A O 1
ATOM 805 N N . SER A 1 106 ? 7.426 12.304 8.067 1.00 96.88 106 SER A N 1
ATOM 806 C CA . SER A 1 106 ? 7.525 11.462 9.262 1.00 96.88 106 SER A CA 1
ATOM 807 C C . SER A 1 106 ? 8.808 11.741 10.035 1.00 96.88 106 SER A C 1
ATOM 809 O O . SER A 1 106 ? 8.739 12.025 11.232 1.00 96.88 106 SER A O 1
ATOM 811 N N . GLY A 1 107 ? 9.947 11.828 9.345 1.00 97.31 107 GLY A N 1
ATOM 812 C CA . GLY A 1 107 ? 11.220 12.085 9.998 1.00 97.31 107 GLY A CA 1
ATOM 813 C C . GLY A 1 107 ? 11.311 13.458 10.671 1.00 97.31 107 GLY A C 1
ATOM 814 O O . GLY A 1 107 ? 11.834 13.560 11.778 1.00 97.31 107 GLY A O 1
ATOM 815 N N . VAL A 1 108 ? 10.745 14.512 10.070 1.00 97.25 108 VAL A N 1
ATOM 816 C CA . VAL A 1 108 ? 10.663 15.846 10.702 1.00 97.25 108 VAL A CA 1
ATOM 817 C C . VAL A 1 108 ? 9.703 15.855 11.897 1.00 97.25 108 VAL A C 1
ATOM 819 O O . VAL A 1 108 ? 9.910 16.614 12.841 1.00 97.25 108 VAL A O 1
ATOM 822 N N . ASN A 1 109 ? 8.667 15.015 11.879 1.00 95.88 109 ASN A N 1
ATOM 823 C CA . ASN A 1 109 ? 7.683 14.918 12.959 1.00 95.88 109 ASN A CA 1
ATOM 824 C C . ASN A 1 109 ? 8.057 13.891 14.045 1.00 95.88 109 ASN A C 1
ATOM 826 O O . ASN A 1 109 ? 7.240 13.635 14.929 1.00 95.88 109 ASN A O 1
ATOM 830 N N . GLY A 1 110 ? 9.255 13.296 13.996 1.00 95.25 110 GLY A N 1
ATOM 831 C CA . GLY A 1 110 ? 9.685 12.310 14.991 1.00 95.25 110 GLY A CA 1
ATOM 832 C C . GLY A 1 110 ? 8.879 11.007 14.958 1.00 95.25 110 GLY A C 1
ATOM 833 O O . GLY A 1 110 ? 8.670 10.358 15.984 1.00 95.25 110 GLY A O 1
ATOM 834 N N . GLN A 1 111 ? 8.376 10.651 13.780 1.00 95.50 111 GLN A N 1
ATOM 835 C CA . GLN A 1 111 ? 7.531 9.489 13.532 1.00 95.50 111 GLN A CA 1
ATOM 836 C C . GLN A 1 111 ? 8.282 8.479 12.670 1.00 95.50 111 GLN A C 1
ATOM 838 O O . GLN A 1 111 ? 9.158 8.854 11.902 1.00 95.50 111 GLN A O 1
ATOM 843 N N . LEU A 1 112 ? 7.911 7.205 12.768 1.00 96.56 112 LEU A N 1
ATOM 844 C CA . LEU A 1 112 ? 8.383 6.157 11.871 1.00 96.56 112 LEU A CA 1
ATOM 845 C C . LEU A 1 112 ? 7.305 5.839 10.830 1.00 96.56 112 LEU A C 1
ATOM 847 O O . LEU A 1 112 ? 6.290 5.252 11.176 1.00 96.56 112 LEU A O 1
ATOM 851 N N . PHE A 1 113 ? 7.529 6.165 9.559 1.00 96.19 113 PHE A N 1
ATOM 852 C CA . PHE A 1 113 ? 6.651 5.933 8.400 1.00 96.19 113 PHE A CA 1
ATOM 853 C C . PHE A 1 113 ? 5.274 6.612 8.404 1.00 96.19 113 PHE A C 1
ATOM 855 O O . PHE A 1 113 ? 4.820 7.060 7.350 1.00 96.19 113 PHE A O 1
ATOM 862 N N . THR A 1 114 ? 4.573 6.649 9.538 1.00 94.31 114 THR A N 1
ATOM 863 C CA . THR A 1 114 ? 3.182 7.102 9.650 1.00 94.31 114 THR A CA 1
ATOM 864 C C . THR A 1 114 ? 2.919 7.851 10.962 1.00 94.31 114 THR A C 1
ATOM 866 O O . THR A 1 114 ? 3.628 7.642 11.950 1.00 94.31 114 THR A O 1
ATOM 869 N N . PRO A 1 115 ? 1.867 8.697 11.027 1.00 90.88 115 PRO A N 1
ATOM 870 C CA . PRO A 1 115 ? 1.613 9.570 12.180 1.00 90.88 115 PRO A CA 1
ATOM 871 C C . PRO A 1 115 ? 1.428 8.863 13.525 1.00 90.88 115 PRO A C 1
ATOM 873 O O . PRO A 1 115 ? 1.701 9.435 14.576 1.00 90.88 115 PRO A O 1
ATOM 876 N N . ASN A 1 116 ? 0.966 7.615 13.499 1.00 90.12 116 ASN A N 1
ATOM 877 C CA . ASN A 1 116 ? 0.658 6.817 14.683 1.00 90.12 116 ASN A CA 1
ATOM 878 C C . ASN A 1 116 ? 1.862 6.069 15.277 1.00 90.12 116 ASN A C 1
ATOM 880 O O . ASN A 1 116 ? 1.695 5.344 16.259 1.00 90.12 116 ASN A O 1
ATOM 884 N N . LEU A 1 117 ? 3.050 6.211 14.682 1.00 94.31 117 LEU A N 1
ATOM 885 C CA . LEU A 1 117 ? 4.297 5.587 15.130 1.00 94.31 117 LEU A CA 1
ATOM 886 C C . LEU A 1 117 ? 5.280 6.657 15.618 1.00 94.31 117 LEU A C 1
ATOM 888 O O . LEU A 1 117 ? 6.405 6.764 15.136 1.00 94.31 117 LEU A O 1
ATOM 892 N N . GLY A 1 118 ? 4.825 7.487 16.557 1.00 93.69 118 GLY A N 1
ATOM 893 C CA . GLY A 1 118 ? 5.643 8.526 17.181 1.00 93.69 118 GLY A CA 1
ATOM 894 C C . GLY A 1 118 ? 6.678 7.952 18.147 1.00 93.69 118 GLY A C 1
ATOM 895 O O . GLY A 1 118 ? 6.392 7.010 18.887 1.00 93.69 118 GLY A O 1
ATOM 896 N N . LEU A 1 119 ? 7.874 8.536 18.160 1.00 92.62 119 LEU A N 1
ATOM 897 C CA . LEU A 1 119 ? 8.925 8.220 19.123 1.00 92.62 119 LEU A CA 1
ATOM 898 C C . LEU A 1 119 ? 9.090 9.341 20.149 1.00 92.62 119 LEU A C 1
ATOM 900 O O . LEU A 1 119 ? 8.816 10.507 19.879 1.00 92.62 119 LEU A O 1
ATOM 904 N N . ALA A 1 120 ? 9.575 8.979 21.335 1.00 93.06 120 ALA A N 1
ATOM 905 C CA . ALA A 1 120 ? 10.016 9.946 22.329 1.00 93.06 120 ALA A CA 1
ATOM 906 C C . ALA A 1 120 ? 11.475 10.360 22.082 1.00 93.06 120 ALA A C 1
ATOM 908 O O . ALA A 1 120 ? 12.291 9.576 21.584 1.00 93.06 120 ALA A O 1
ATOM 909 N N . GLN A 1 121 ? 11.821 11.572 22.510 1.00 92.19 121 GLN A N 1
ATOM 910 C CA . GLN A 1 121 ? 13.201 12.052 22.520 1.00 92.19 121 GLN A CA 1
ATOM 911 C C . GLN A 1 121 ? 14.090 11.182 23.426 1.00 92.19 121 GLN A C 1
ATOM 913 O O . GLN A 1 121 ? 13.656 10.796 24.516 1.00 92.19 121 GLN A O 1
ATOM 918 N N . PRO A 1 122 ? 15.339 10.875 23.020 1.00 92.56 122 PRO A N 1
ATOM 919 C CA . PRO A 1 122 ? 16.031 11.353 21.813 1.00 92.56 122 PRO A CA 1
ATOM 920 C C . PRO A 1 122 ? 15.886 10.437 20.580 1.00 92.56 122 PRO A C 1
ATOM 922 O O . PRO A 1 122 ? 16.539 10.666 19.564 1.00 92.56 122 PRO A O 1
ATOM 925 N N . ALA A 1 123 ? 15.117 9.345 20.674 1.00 93.38 123 ALA A N 1
ATOM 926 C CA . ALA A 1 123 ? 15.051 8.317 19.633 1.00 93.38 123 ALA A CA 1
ATOM 927 C C . ALA A 1 123 ? 14.415 8.830 18.331 1.00 93.38 123 ALA A C 1
ATOM 929 O O . ALA A 1 123 ? 14.822 8.426 17.241 1.00 93.38 123 ALA A O 1
ATOM 930 N N . ASP A 1 124 ? 13.456 9.744 18.449 1.00 94.25 124 ASP A N 1
ATOM 931 C CA . ASP A 1 124 ? 12.806 10.428 17.334 1.00 94.25 124 ASP A CA 1
ATOM 932 C C . ASP A 1 124 ? 13.797 11.172 16.423 1.00 94.25 124 ASP A C 1
ATOM 934 O O . ASP A 1 124 ? 13.687 11.069 15.205 1.00 94.25 124 ASP A O 1
ATOM 938 N N . ALA A 1 125 ? 14.817 11.835 16.973 1.00 95.62 125 ALA A N 1
ATOM 939 C CA . ALA A 1 125 ? 15.835 12.540 16.198 1.00 95.62 125 ALA A CA 1
ATOM 940 C C . ALA A 1 125 ? 16.692 11.578 15.357 1.00 95.62 125 ALA A C 1
ATOM 942 O O . ALA A 1 125 ? 17.003 11.863 14.199 1.00 95.62 125 ALA A O 1
ATOM 943 N N . PHE A 1 126 ? 17.056 10.418 15.915 1.00 95.81 126 PHE A N 1
ATOM 944 C CA . PHE A 1 126 ? 17.838 9.405 15.199 1.00 95.81 126 PHE A CA 1
ATOM 945 C C . PHE A 1 126 ? 17.025 8.728 14.096 1.00 95.81 126 PHE A C 1
ATOM 947 O O . PHE A 1 126 ? 17.521 8.572 12.979 1.00 95.81 126 PHE A O 1
ATOM 954 N N . VAL A 1 127 ? 15.779 8.346 14.394 1.00 94.50 127 VAL A N 1
ATOM 955 C CA . VAL A 1 127 ? 14.867 7.772 13.394 1.00 94.50 127 VAL A CA 1
ATOM 956 C C . VAL A 1 127 ? 14.564 8.799 12.310 1.00 94.50 127 VAL A C 1
ATOM 958 O O . VAL A 1 127 ? 14.651 8.475 11.130 1.00 94.50 127 VAL A O 1
ATOM 961 N N . GLY A 1 128 ? 14.317 10.053 12.686 1.00 96.50 128 GLY A N 1
ATOM 962 C CA . GLY A 1 128 ? 14.056 11.122 11.736 1.00 96.50 128 GLY A CA 1
ATOM 963 C C . GLY A 1 128 ? 15.227 11.384 10.796 1.00 96.50 128 GLY A C 1
ATOM 964 O O . GLY A 1 128 ? 15.038 11.465 9.583 1.00 96.50 128 GLY A O 1
ATOM 965 N N . LEU A 1 129 ? 16.457 11.418 11.319 1.00 97.88 129 LEU A N 1
ATOM 966 C CA . LEU A 1 129 ? 17.659 11.524 10.489 1.00 97.88 129 LEU A CA 1
ATOM 967 C C . LEU A 1 129 ? 17.802 10.331 9.531 1.00 97.88 129 LEU A C 1
ATOM 969 O O . LEU A 1 129 ? 18.169 10.518 8.369 1.00 97.88 129 LEU A O 1
ATOM 973 N N . LEU A 1 130 ? 17.505 9.116 10.000 1.00 98.06 130 LEU A N 1
ATOM 974 C CA . LEU A 1 130 ? 17.543 7.905 9.183 1.00 98.06 130 LEU A CA 1
ATOM 975 C C . LEU A 1 130 ? 16.516 7.959 8.042 1.00 98.06 130 LEU A C 1
ATOM 977 O O . LEU A 1 130 ? 16.881 7.717 6.892 1.00 98.06 130 LEU A O 1
ATOM 981 N N . GLU A 1 131 ? 15.260 8.306 8.329 1.00 98.50 131 GLU A N 1
ATOM 982 C CA . GLU A 1 131 ? 14.202 8.419 7.319 1.00 98.50 131 GLU A CA 1
ATOM 983 C C . GLU A 1 131 ? 14.492 9.517 6.298 1.00 98.50 131 GLU A C 1
ATOM 985 O O . GLU A 1 131 ? 14.372 9.280 5.095 1.00 98.50 131 GLU A O 1
ATOM 990 N N . ILE A 1 132 ? 14.961 10.685 6.749 1.00 98.62 132 ILE A N 1
ATOM 991 C CA . ILE A 1 132 ? 15.373 11.774 5.858 1.00 98.62 132 ILE A CA 1
ATOM 992 C C . ILE A 1 132 ? 16.551 11.333 4.986 1.00 98.62 132 ILE A C 1
ATOM 994 O O . ILE A 1 132 ? 16.540 11.556 3.776 1.00 98.62 132 ILE A O 1
ATOM 998 N N . GLY A 1 133 ? 17.547 10.657 5.561 1.00 98.56 133 GLY A N 1
ATOM 999 C CA . GLY A 1 133 ? 18.678 10.112 4.813 1.00 98.56 133 GLY A CA 1
ATOM 1000 C C . GLY A 1 133 ? 18.232 9.130 3.727 1.00 98.56 133 GLY A C 1
ATOM 1001 O O . GLY A 1 133 ? 18.596 9.291 2.561 1.00 98.56 133 GLY A O 1
ATOM 1002 N N . ILE A 1 134 ? 17.389 8.155 4.077 1.00 98.69 134 ILE A N 1
ATOM 1003 C CA . ILE A 1 134 ? 16.812 7.193 3.124 1.00 98.69 134 ILE A CA 1
ATOM 1004 C C . ILE A 1 134 ? 16.004 7.923 2.048 1.00 98.69 134 ILE A C 1
ATOM 1006 O O . ILE A 1 134 ? 16.174 7.649 0.858 1.00 98.69 134 ILE A O 1
ATOM 1010 N N . GLY A 1 135 ? 15.160 8.872 2.453 1.00 98.50 135 GLY A N 1
ATOM 1011 C CA . GLY A 1 135 ? 14.348 9.684 1.560 1.00 98.50 135 GLY A CA 1
ATOM 1012 C C . GLY A 1 135 ? 15.199 10.453 0.554 1.00 98.50 135 GLY A C 1
ATOM 1013 O O . GLY A 1 135 ? 14.891 10.415 -0.629 1.00 98.50 135 GLY A O 1
ATOM 1014 N N . LEU A 1 136 ? 16.307 11.078 0.969 1.00 98.44 136 LEU A N 1
ATOM 1015 C CA . LEU A 1 136 ? 17.209 11.822 0.079 1.00 98.44 136 LEU A CA 1
ATOM 1016 C C . LEU A 1 136 ? 17.933 10.893 -0.899 1.00 98.44 136 LEU A C 1
ATOM 1018 O O . LEU A 1 136 ? 17.989 11.174 -2.098 1.00 98.44 136 LEU A O 1
ATOM 1022 N N . LEU A 1 137 ? 18.447 9.765 -0.403 1.00 97.44 137 LEU A N 1
ATOM 1023 C CA . LEU A 1 137 ? 19.111 8.756 -1.227 1.00 97.44 137 LEU A CA 1
ATOM 1024 C C . LEU A 1 137 ? 18.165 8.202 -2.299 1.00 97.44 137 LEU A C 1
ATOM 1026 O O . LEU A 1 137 ? 18.520 8.143 -3.478 1.00 97.44 137 LEU A O 1
ATOM 1030 N N . LEU A 1 138 ? 16.924 7.875 -1.928 1.00 97.44 138 LEU A N 1
ATOM 1031 C CA . LEU A 1 138 ? 15.900 7.485 -2.890 1.00 97.44 138 LEU A CA 1
ATOM 1032 C C . LEU A 1 138 ? 15.509 8.659 -3.787 1.00 97.44 138 LEU A C 1
ATOM 1034 O O . LEU A 1 138 ? 15.444 8.483 -4.993 1.00 97.44 138 LEU A O 1
ATOM 1038 N N . PHE A 1 139 ? 15.300 9.867 -3.279 1.00 97.12 139 PHE A N 1
ATOM 1039 C CA . PHE A 1 139 ? 14.863 11.002 -4.091 1.00 97.12 139 PHE A CA 1
ATOM 1040 C C . PHE A 1 139 ? 15.845 11.298 -5.233 1.00 97.12 139 PHE A C 1
ATOM 1042 O O . PHE A 1 139 ? 15.439 11.323 -6.394 1.00 97.12 139 PHE A O 1
ATOM 1049 N N . TYR A 1 140 ? 17.144 11.386 -4.940 1.00 95.25 140 TYR A N 1
ATOM 1050 C CA . TYR A 1 140 ? 18.184 11.615 -5.952 1.00 95.25 140 TYR A CA 1
ATOM 1051 C C . TYR A 1 140 ? 18.615 10.344 -6.700 1.00 95.25 140 TYR A C 1
ATOM 1053 O O . TYR A 1 140 ? 19.239 10.410 -7.760 1.00 95.25 140 TYR A O 1
ATOM 1061 N N . GLY A 1 141 ? 18.274 9.165 -6.181 1.00 94.12 141 GLY A N 1
ATOM 1062 C CA . GLY A 1 141 ? 18.749 7.893 -6.716 1.00 94.12 141 GLY A CA 1
ATOM 1063 C C . GLY A 1 141 ? 20.252 7.709 -6.524 1.00 94.12 141 GLY A C 1
ATOM 1064 O O . GLY A 1 141 ? 20.943 7.313 -7.460 1.00 94.12 141 GLY A O 1
ATOM 1065 N N . ALA A 1 142 ? 20.737 8.041 -5.328 1.00 93.06 142 ALA A N 1
ATOM 1066 C CA . ALA A 1 142 ? 22.098 7.797 -4.870 1.00 93.06 142 ALA A CA 1
ATOM 1067 C C . ALA A 1 142 ? 22.098 6.631 -3.871 1.00 93.06 142 ALA A C 1
ATOM 1069 O O . ALA A 1 142 ? 21.229 6.544 -3.009 1.00 93.06 142 ALA A O 1
ATOM 1070 N N . PHE A 1 143 ? 23.063 5.723 -3.982 1.00 93.06 143 PHE A N 1
ATOM 1071 C CA . PHE A 1 143 ? 23.191 4.502 -3.193 1.00 93.06 143 PHE A CA 1
ATOM 1072 C C . PHE A 1 143 ? 21.878 3.715 -3.084 1.00 93.06 143 PHE A C 1
ATOM 1074 O O . PHE A 1 143 ? 21.561 3.145 -2.042 1.00 93.06 143 PHE A O 1
ATOM 1081 N N . SER A 1 144 ? 21.113 3.646 -4.174 1.00 92.44 144 SER A N 1
ATOM 1082 C CA . SER A 1 144 ? 19.696 3.257 -4.178 1.00 92.44 144 SER A CA 1
ATOM 1083 C C . SER A 1 144 ? 19.429 1.893 -3.547 1.00 92.44 144 SER A C 1
ATOM 1085 O O . SER A 1 144 ? 18.429 1.696 -2.861 1.00 92.44 144 SER A O 1
ATOM 1087 N N . ARG A 1 145 ? 20.333 0.927 -3.753 1.00 92.62 145 ARG A N 1
ATOM 1088 C CA . ARG A 1 145 ? 20.201 -0.404 -3.143 1.00 92.62 145 ARG A CA 1
ATOM 1089 C C . ARG A 1 145 ? 20.507 -0.396 -1.653 1.00 92.62 145 ARG A C 1
ATOM 1091 O O . ARG A 1 145 ? 19.870 -1.138 -0.918 1.00 92.62 145 ARG A O 1
ATOM 1098 N N . TYR A 1 146 ? 21.456 0.421 -1.211 1.00 94.94 146 TYR A N 1
ATOM 1099 C CA . TYR A 1 146 ? 21.735 0.585 0.211 1.00 94.94 146 TYR A CA 1
ATOM 1100 C C . TYR A 1 146 ? 20.598 1.338 0.894 1.00 94.94 146 TYR A C 1
ATOM 1102 O O . TYR A 1 146 ? 20.181 0.922 1.963 1.00 94.94 146 TYR A O 1
ATOM 1110 N N . ALA A 1 147 ? 20.018 2.348 0.240 1.00 97.38 147 ALA A N 1
ATOM 1111 C CA . ALA A 1 147 ? 18.801 3.006 0.707 1.00 97.38 147 ALA A CA 1
ATOM 1112 C C . ALA A 1 147 ? 17.625 2.022 0.811 1.00 97.38 147 ALA A C 1
ATOM 1114 O O . ALA A 1 147 ? 16.889 2.046 1.788 1.00 97.38 147 ALA A O 1
ATOM 1115 N N . ALA A 1 148 ? 17.485 1.103 -0.150 1.00 98.12 148 ALA A N 1
ATOM 1116 C CA . ALA A 1 148 ? 16.486 0.040 -0.092 1.00 98.12 148 ALA A CA 1
ATOM 1117 C C . ALA A 1 148 ? 16.719 -0.935 1.078 1.00 98.12 148 ALA A C 1
ATOM 1119 O O . ALA A 1 148 ? 15.779 -1.277 1.791 1.00 98.12 148 ALA A O 1
ATOM 1120 N N . LEU A 1 149 ? 17.965 -1.365 1.304 1.00 98.31 149 LEU A N 1
ATOM 1121 C CA . LEU A 1 149 ? 18.317 -2.208 2.451 1.00 98.31 149 LEU A CA 1
ATOM 1122 C C . LEU A 1 149 ? 18.114 -1.473 3.778 1.00 98.31 149 LEU A C 1
ATOM 1124 O O . LEU A 1 149 ? 17.609 -2.070 4.722 1.00 98.31 149 LEU A O 1
ATOM 1128 N N . ALA A 1 150 ? 18.460 -0.187 3.835 1.00 98.56 150 ALA A N 1
ATOM 1129 C CA . ALA A 1 150 ? 18.221 0.667 4.987 1.00 98.56 150 ALA A CA 1
ATOM 1130 C C . ALA A 1 150 ? 16.720 0.808 5.250 1.00 98.56 150 ALA A C 1
ATOM 1132 O O . ALA A 1 150 ? 16.309 0.599 6.377 1.00 98.56 150 ALA A O 1
ATOM 1133 N N . LEU A 1 151 ? 15.889 1.029 4.224 1.00 98.81 151 LEU A N 1
ATOM 1134 C CA . LEU A 1 151 ? 14.429 1.061 4.358 1.00 98.81 151 LEU A CA 1
ATOM 1135 C C . LEU A 1 151 ? 13.873 -0.256 4.919 1.00 98.81 151 LEU A C 1
ATOM 1137 O O . LEU A 1 151 ? 13.043 -0.241 5.827 1.00 98.81 151 LEU A O 1
ATOM 1141 N N . ALA A 1 152 ? 14.362 -1.399 4.428 1.00 98.69 152 ALA A N 1
ATOM 1142 C CA . ALA A 1 152 ? 13.973 -2.702 4.963 1.00 98.69 152 ALA A CA 1
ATOM 1143 C C . ALA A 1 152 ? 14.449 -2.893 6.416 1.00 98.69 152 ALA A C 1
ATOM 1145 O O . ALA A 1 152 ? 13.711 -3.409 7.252 1.00 98.69 152 ALA A O 1
ATOM 1146 N N . GLY A 1 153 ? 15.666 -2.440 6.729 1.00 98.50 153 GLY A N 1
ATOM 1147 C CA . GLY A 1 153 ? 16.226 -2.434 8.079 1.00 98.50 153 GLY A CA 1
ATOM 1148 C C . GLY A 1 153 ? 15.440 -1.543 9.040 1.00 98.50 153 GLY A C 1
ATOM 1149 O O . GLY A 1 153 ? 15.184 -1.955 10.165 1.00 98.50 153 GLY A O 1
ATOM 1150 N N . THR A 1 154 ? 14.983 -0.376 8.588 1.00 98.38 154 THR A N 1
ATOM 1151 C CA . THR A 1 154 ? 14.106 0.526 9.342 1.00 98.38 154 THR A CA 1
ATOM 1152 C C . THR A 1 154 ? 12.756 -0.128 9.623 1.00 98.38 154 THR A C 1
ATOM 1154 O O . THR A 1 154 ? 12.245 -0.025 10.735 1.00 98.38 154 THR A O 1
ATOM 1157 N N . TRP A 1 155 ? 12.200 -0.876 8.665 1.00 98.31 155 TRP A N 1
ATOM 1158 C CA . TRP A 1 155 ? 10.991 -1.665 8.905 1.00 98.31 155 TRP A CA 1
ATOM 1159 C C . TRP A 1 155 ? 11.208 -2.753 9.968 1.00 98.31 155 TRP A C 1
ATOM 1161 O O . TRP A 1 155 ? 10.389 -2.898 10.876 1.00 98.31 155 TRP A O 1
ATOM 1171 N N . LEU A 1 156 ? 12.341 -3.466 9.917 1.00 98.00 156 LEU A N 1
ATOM 1172 C CA . LEU A 1 156 ? 12.707 -4.445 10.948 1.00 98.00 156 LEU A CA 1
ATOM 1173 C C . LEU A 1 156 ? 12.909 -3.786 12.315 1.00 98.00 156 LEU A C 1
ATOM 1175 O O . LEU A 1 156 ? 12.432 -4.315 13.312 1.00 98.00 156 LEU A O 1
ATOM 1179 N N . LEU A 1 157 ? 13.566 -2.626 12.371 1.00 95.88 157 LEU A N 1
ATOM 1180 C CA . LEU A 1 157 ? 13.702 -1.836 13.593 1.00 95.88 157 LEU A CA 1
ATOM 1181 C C . LEU A 1 157 ? 12.324 -1.485 14.166 1.00 95.88 157 LEU A C 1
ATOM 1183 O O . LEU A 1 157 ? 12.084 -1.683 15.355 1.00 95.88 157 LEU A O 1
ATOM 1187 N N . GLY A 1 158 ? 11.397 -1.047 13.313 1.00 95.88 158 GLY A N 1
ATOM 1188 C CA . GLY A 1 158 ? 10.021 -0.765 13.700 1.00 95.88 158 GLY A CA 1
ATOM 1189 C C . GLY A 1 158 ? 9.335 -1.944 14.389 1.00 95.88 158 GLY A C 1
ATOM 1190 O O . GLY A 1 158 ? 8.624 -1.724 15.368 1.00 95.88 158 GLY A O 1
ATOM 1191 N N . LEU A 1 159 ? 9.573 -3.190 13.948 1.00 95.00 159 LEU A N 1
ATOM 1192 C CA . LEU A 1 159 ? 8.973 -4.371 14.587 1.00 95.00 159 LEU A CA 1
ATOM 1193 C C . LEU A 1 159 ? 9.352 -4.462 16.066 1.00 95.00 159 LEU A C 1
ATOM 1195 O O . LEU A 1 159 ? 8.514 -4.834 16.885 1.00 95.00 159 LEU A O 1
ATOM 1199 N N . PHE A 1 160 ? 10.595 -4.118 16.405 1.00 94.50 160 PHE A N 1
ATOM 1200 C CA . PHE A 1 160 ? 11.072 -4.121 17.786 1.00 94.50 160 PHE A CA 1
ATOM 1201 C C . PHE A 1 160 ? 10.533 -2.936 18.592 1.00 94.50 160 PHE A C 1
ATOM 1203 O O . PHE A 1 160 ? 10.282 -3.087 19.783 1.00 94.50 160 PHE A O 1
ATOM 1210 N N . LEU A 1 161 ? 10.343 -1.775 17.957 1.00 93.75 161 LEU A N 1
ATOM 1211 C CA . LEU A 1 161 ? 9.921 -0.546 18.638 1.00 93.75 161 LEU A CA 1
ATOM 1212 C C . LEU A 1 161 ? 8.406 -0.460 18.864 1.00 93.75 161 LEU A C 1
ATOM 1214 O O . LEU A 1 161 ? 7.968 -0.018 19.921 1.00 93.75 161 LEU A O 1
ATOM 1218 N N . PHE A 1 162 ? 7.603 -0.891 17.891 1.00 94.06 162 PHE A N 1
ATOM 1219 C CA . PHE A 1 162 ? 6.144 -0.715 17.893 1.00 94.06 162 PHE A CA 1
ATOM 1220 C C . PHE A 1 162 ? 5.362 -2.033 17.823 1.00 94.06 162 PHE A C 1
ATOM 1222 O O . PHE A 1 162 ? 4.129 -2.035 17.876 1.00 94.06 162 PHE A O 1
ATOM 1229 N N . GLY A 1 163 ? 6.066 -3.162 17.714 1.00 94.56 163 GLY A N 1
ATOM 1230 C CA . GLY A 1 163 ? 5.473 -4.490 17.648 1.00 94.56 163 GLY A CA 1
ATOM 1231 C C . GLY A 1 163 ? 4.937 -4.873 16.261 1.00 94.56 163 GLY A C 1
ATOM 1232 O O . GLY A 1 163 ? 4.783 -4.039 15.364 1.00 94.56 163 GLY A O 1
ATOM 1233 N N . PRO A 1 164 ? 4.609 -6.164 16.069 1.00 95.31 164 PRO A N 1
ATOM 1234 C CA . PRO A 1 164 ? 4.213 -6.699 14.768 1.00 95.31 164 PRO A CA 1
ATOM 1235 C C . PRO A 1 164 ? 2.871 -6.156 14.275 1.00 95.31 164 PRO A C 1
ATOM 1237 O O . PRO A 1 164 ? 2.711 -5.936 13.079 1.00 95.31 164 PRO A O 1
ATOM 1240 N N . VAL A 1 165 ? 1.918 -5.897 15.180 1.00 93.81 165 VAL A N 1
ATOM 1241 C CA . VAL A 1 165 ? 0.568 -5.444 14.809 1.00 93.81 165 VAL A CA 1
ATOM 1242 C C . VAL A 1 165 ? 0.627 -4.155 13.999 1.00 93.81 165 VAL A C 1
ATOM 1244 O O . VAL A 1 165 ? 0.040 -4.094 12.928 1.00 93.81 165 VAL A O 1
ATOM 1247 N N . ARG A 1 166 ? 1.385 -3.157 14.459 1.00 93.06 166 ARG A N 1
ATOM 1248 C CA . ARG A 1 166 ? 1.472 -1.867 13.771 1.00 93.06 166 ARG A CA 1
ATOM 1249 C C . ARG A 1 166 ? 2.371 -1.915 12.535 1.00 93.06 166 ARG A C 1
ATOM 1251 O O . ARG A 1 166 ? 2.086 -1.254 11.544 1.00 93.06 166 ARG A O 1
ATOM 1258 N N . LEU A 1 167 ? 3.453 -2.696 12.559 1.00 95.69 167 LEU A N 1
ATOM 1259 C CA . LEU A 1 167 ? 4.410 -2.703 11.444 1.00 95.69 167 LEU A CA 1
ATOM 1260 C C . LEU A 1 167 ? 3.981 -3.543 10.249 1.00 95.69 167 LEU A C 1
ATOM 1262 O O . LEU A 1 167 ? 4.362 -3.216 9.124 1.00 95.69 167 LEU A O 1
ATOM 1266 N N . ILE A 1 168 ? 3.169 -4.582 10.446 1.00 97.50 168 ILE A N 1
ATOM 1267 C CA . ILE A 1 168 ? 2.614 -5.333 9.313 1.00 97.50 168 ILE A CA 1
ATOM 1268 C C . ILE A 1 168 ? 1.671 -4.436 8.482 1.00 97.50 168 ILE A C 1
ATOM 1270 O O . ILE A 1 168 ? 1.612 -4.584 7.261 1.00 97.50 168 ILE A O 1
ATOM 1274 N N . GLU A 1 169 ? 1.041 -3.416 9.077 1.00 95.81 169 GLU A N 1
ATOM 1275 C CA . GLU A 1 169 ? 0.283 -2.385 8.333 1.00 95.81 169 GLU A CA 1
ATOM 1276 C C . GLU A 1 169 ? 1.193 -1.606 7.376 1.00 95.81 169 GLU A C 1
ATOM 1278 O O . GLU A 1 169 ? 0.768 -1.191 6.302 1.00 95.81 169 GLU A O 1
ATOM 1283 N N . GLN A 1 170 ? 2.481 -1.501 7.706 1.00 97.31 170 GLN A N 1
ATOM 1284 C CA . GLN A 1 170 ? 3.503 -0.792 6.936 1.00 97.31 170 GLN A CA 1
ATOM 1285 C C . GLN A 1 170 ? 4.292 -1.704 5.979 1.00 97.31 170 GLN A C 1
ATOM 1287 O O . GLN A 1 170 ? 5.334 -1.305 5.456 1.00 97.31 170 GLN A O 1
ATOM 1292 N N . THR A 1 171 ? 3.821 -2.930 5.703 1.00 98.38 171 THR A N 1
ATOM 1293 C CA . THR A 1 171 ? 4.505 -3.889 4.804 1.00 98.38 171 THR A CA 1
ATOM 1294 C C . THR A 1 171 ? 4.686 -3.355 3.375 1.00 98.38 171 THR A C 1
ATOM 1296 O O . THR A 1 171 ? 5.593 -3.789 2.660 1.00 98.38 171 THR A O 1
ATOM 1299 N N . ILE A 1 172 ? 3.906 -2.359 2.947 1.00 98.50 172 ILE A N 1
ATOM 1300 C CA . ILE A 1 172 ? 4.154 -1.637 1.694 1.00 98.50 172 ILE A CA 1
ATOM 1301 C C . ILE A 1 172 ? 5.593 -1.105 1.600 1.00 98.50 172 ILE A C 1
ATOM 1303 O O . ILE A 1 172 ? 6.199 -1.229 0.536 1.00 98.50 172 ILE A O 1
ATOM 1307 N N . PHE A 1 173 ? 6.194 -0.624 2.695 1.00 98.62 173 PHE A N 1
ATOM 1308 C CA . PHE A 1 173 ? 7.584 -0.155 2.696 1.00 98.62 173 PHE A CA 1
ATOM 1309 C C . PHE A 1 173 ? 8.591 -1.288 2.452 1.00 98.62 173 PHE A C 1
ATOM 1311 O O . PHE A 1 173 ? 9.593 -1.063 1.772 1.00 98.62 173 PHE A O 1
ATOM 1318 N N . LEU A 1 174 ? 8.308 -2.524 2.887 1.00 98.44 174 LEU A N 1
ATOM 1319 C CA . LEU A 1 174 ? 9.101 -3.695 2.488 1.00 98.44 174 LEU A CA 1
ATOM 1320 C C . LEU A 1 174 ? 8.936 -4.024 1.002 1.00 98.44 174 LEU A C 1
ATOM 1322 O O . LEU A 1 174 ? 9.916 -4.355 0.335 1.00 98.44 174 LEU A O 1
ATOM 1326 N N . GLY A 1 175 ? 7.719 -3.911 0.465 1.00 98.75 175 GLY A N 1
ATOM 1327 C CA . GLY A 1 175 ? 7.465 -4.068 -0.970 1.00 98.75 175 GLY A CA 1
ATOM 1328 C C . GLY A 1 175 ? 8.231 -3.036 -1.808 1.00 98.75 175 GLY A C 1
ATOM 1329 O O . GLY A 1 175 ? 8.829 -3.378 -2.829 1.00 98.75 175 GLY A O 1
ATOM 1330 N N . ILE A 1 176 ? 8.279 -1.788 -1.338 1.00 98.88 176 ILE A N 1
ATOM 1331 C CA . ILE A 1 176 ? 9.041 -0.685 -1.938 1.00 98.88 176 ILE A CA 1
ATOM 1332 C C . ILE A 1 176 ? 10.550 -0.934 -1.838 1.00 98.88 176 ILE A C 1
ATOM 1334 O O . ILE A 1 176 ? 11.267 -0.794 -2.831 1.00 98.88 176 ILE A O 1
ATOM 1338 N N . ALA A 1 177 ? 11.041 -1.357 -0.672 1.00 98.81 177 ALA A N 1
ATOM 1339 C CA . ALA A 1 177 ? 12.437 -1.734 -0.482 1.00 98.81 177 ALA A CA 1
ATOM 1340 C C . ALA A 1 177 ? 12.842 -2.870 -1.435 1.00 98.81 177 ALA A C 1
ATOM 1342 O O . ALA A 1 177 ? 13.846 -2.769 -2.142 1.00 98.81 177 ALA A O 1
ATOM 1343 N N . ALA A 1 178 ? 12.030 -3.924 -1.535 1.00 98.69 178 ALA A N 1
ATOM 1344 C CA . ALA A 1 178 ? 12.265 -5.023 -2.464 1.00 98.69 178 ALA A CA 1
ATOM 1345 C C . ALA A 1 178 ? 12.279 -4.545 -3.924 1.00 98.69 178 ALA A C 1
ATOM 1347 O O . ALA A 1 178 ? 13.174 -4.922 -4.688 1.00 98.69 178 ALA A O 1
ATOM 1348 N N . PHE A 1 179 ? 11.341 -3.669 -4.301 1.00 98.56 179 PHE A N 1
ATOM 1349 C CA . PHE A 1 179 ? 11.317 -3.050 -5.622 1.00 98.56 179 PHE A CA 1
ATOM 1350 C C . PHE A 1 179 ? 12.637 -2.326 -5.915 1.00 98.56 179 PHE A C 1
ATOM 1352 O O . PHE A 1 179 ? 13.282 -2.638 -6.914 1.00 98.56 179 PHE A O 1
ATOM 1359 N N . PHE A 1 180 ? 13.087 -1.410 -5.050 1.00 97.88 180 PHE A N 1
ATOM 1360 C CA . PHE A 1 180 ? 14.317 -0.644 -5.288 1.00 97.88 180 PHE A CA 1
ATOM 1361 C C . PHE A 1 180 ? 15.583 -1.494 -5.235 1.00 97.88 180 PHE A C 1
ATOM 1363 O O . PHE A 1 180 ? 16.517 -1.253 -6.000 1.00 97.88 180 PHE A O 1
ATOM 1370 N N . PHE A 1 181 ? 15.621 -2.522 -4.391 1.00 97.19 181 PHE A N 1
ATOM 1371 C CA . PHE A 1 181 ? 16.747 -3.448 -4.350 1.00 97.19 181 PHE A CA 1
ATOM 1372 C C . PHE A 1 181 ? 16.918 -4.212 -5.676 1.00 97.19 181 PHE A C 1
ATOM 1374 O O . PHE A 1 181 ? 18.047 -4.484 -6.105 1.00 97.19 181 PHE A O 1
ATOM 1381 N N . ILE A 1 182 ? 15.802 -4.538 -6.339 1.00 96.44 182 ILE A N 1
ATOM 1382 C CA . ILE A 1 182 ? 15.767 -5.278 -7.604 1.00 96.44 182 ILE A CA 1
ATOM 1383 C C . ILE A 1 182 ? 15.894 -4.341 -8.809 1.00 96.44 182 ILE A C 1
ATOM 1385 O O . ILE A 1 182 ? 16.814 -4.495 -9.609 1.00 96.44 182 ILE A O 1
ATOM 1389 N N . ALA A 1 183 ? 14.971 -3.395 -8.967 1.00 94.50 183 ALA A N 1
ATOM 1390 C CA . ALA A 1 183 ? 14.873 -2.520 -10.132 1.00 94.50 183 ALA A CA 1
ATOM 1391 C C . ALA A 1 183 ? 15.897 -1.373 -10.109 1.00 94.50 183 ALA A C 1
ATOM 1393 O O . ALA A 1 183 ? 16.213 -0.807 -11.157 1.00 94.50 183 ALA A O 1
ATOM 1394 N N . GLY A 1 184 ? 16.436 -1.034 -8.933 1.00 92.81 184 GLY A N 1
ATOM 1395 C CA . GLY A 1 184 ? 17.222 0.181 -8.743 1.00 92.81 184 GLY A CA 1
ATOM 1396 C C . GLY A 1 184 ? 16.372 1.437 -8.940 1.00 92.81 184 GLY A C 1
ATOM 1397 O O . GLY A 1 184 ? 15.141 1.391 -8.957 1.00 92.81 184 GLY A O 1
ATOM 1398 N N . ARG A 1 185 ? 17.036 2.582 -9.115 1.00 93.06 185 ARG A N 1
ATOM 1399 C CA . ARG A 1 185 ? 16.370 3.880 -9.312 1.00 93.06 185 ARG A CA 1
ATOM 1400 C C . ARG A 1 185 ? 16.136 4.278 -10.766 1.00 93.06 185 ARG A C 1
ATOM 1402 O O . ARG A 1 185 ? 15.602 5.358 -11.012 1.00 93.06 185 ARG A O 1
ATOM 1409 N N . GLY A 1 186 ? 16.435 3.374 -11.699 1.00 90.38 186 GLY A N 1
ATOM 1410 C CA . GLY A 1 186 ? 16.129 3.520 -13.123 1.00 90.38 186 GLY A CA 1
ATOM 1411 C C . GLY A 1 186 ? 16.885 4.658 -13.824 1.00 90.38 186 GLY A C 1
ATOM 1412 O O . GLY A 1 186 ? 17.865 5.169 -13.278 1.00 90.38 186 GLY A O 1
ATOM 1413 N N . PRO A 1 187 ? 16.446 5.035 -15.044 1.00 88.56 187 PRO A N 1
ATOM 1414 C CA . PRO A 1 187 ? 16.619 6.329 -15.686 1.00 88.56 187 PRO A CA 1
ATOM 1415 C C . PRO A 1 187 ? 17.761 7.244 -15.284 1.00 88.56 187 PRO A C 1
ATOM 1417 O O . PRO A 1 187 ? 18.828 7.339 -15.887 1.00 88.56 187 PRO A O 1
ATOM 1420 N N . ILE A 1 188 ? 17.359 7.993 -14.271 1.00 87.38 188 ILE A N 1
ATOM 1421 C CA . ILE A 1 188 ? 17.723 9.369 -13.965 1.00 87.38 188 ILE A CA 1
ATOM 1422 C C . ILE A 1 188 ? 18.423 9.386 -12.593 1.00 87.38 188 ILE A C 1
ATOM 1424 O O . ILE A 1 188 ? 18.585 10.420 -11.964 1.00 87.38 188 ILE A O 1
ATOM 1428 N N . ALA A 1 189 ? 18.809 8.210 -12.093 1.00 90.75 189 ALA A N 1
ATOM 1429 C CA . ALA A 1 189 ? 19.474 8.047 -10.814 1.00 90.75 189 ALA A CA 1
ATOM 1430 C C . ALA A 1 189 ? 20.903 8.605 -10.859 1.00 90.75 189 ALA A C 1
ATOM 1432 O O . ALA A 1 189 ? 21.654 8.297 -11.789 1.00 90.75 189 ALA A O 1
ATOM 1433 N N . VAL A 1 190 ? 21.307 9.335 -9.817 1.00 90.31 190 VAL A N 1
ATOM 1434 C CA . VAL A 1 190 ? 22.701 9.777 -9.624 1.00 90.31 190 VAL A CA 1
ATOM 1435 C C . VAL A 1 190 ? 23.677 8.594 -9.638 1.00 90.31 190 VAL A C 1
ATOM 1437 O O . VAL A 1 190 ? 24.778 8.717 -10.168 1.00 90.31 190 VAL A O 1
ATOM 1440 N N . ASP A 1 191 ? 23.254 7.418 -9.167 1.00 86.56 191 ASP A N 1
ATOM 1441 C CA . ASP A 1 191 ? 24.044 6.182 -9.199 1.00 86.56 191 ASP A CA 1
ATOM 1442 C C . ASP A 1 191 ? 24.604 5.840 -10.588 1.00 86.56 191 ASP A C 1
ATOM 1444 O O . ASP A 1 191 ? 25.652 5.205 -10.699 1.00 86.56 191 ASP A O 1
ATOM 1448 N N . ARG A 1 192 ? 23.944 6.288 -11.663 1.00 83.38 192 ARG A N 1
ATOM 1449 C CA . ARG A 1 192 ? 24.395 6.053 -13.042 1.00 83.38 192 ARG A CA 1
ATOM 1450 C C . ARG A 1 192 ? 25.704 6.739 -13.384 1.00 83.38 192 ARG A C 1
ATOM 1452 O O . ARG A 1 192 ? 26.423 6.240 -14.244 1.00 83.38 192 ARG A O 1
ATOM 1459 N N . VAL A 1 193 ? 26.027 7.835 -12.702 1.00 83.56 193 VAL A N 1
ATOM 1460 C CA . VAL A 1 193 ? 27.303 8.541 -12.867 1.00 83.56 193 VAL A CA 1
ATOM 1461 C C . VAL A 1 193 ? 28.468 7.651 -12.428 1.00 83.56 193 VAL A C 1
ATOM 1463 O O . VAL A 1 193 ? 29.540 7.691 -13.023 1.00 83.56 193 VAL A O 1
ATOM 1466 N N . PHE A 1 194 ? 28.251 6.799 -11.423 1.00 72.56 194 PHE A N 1
ATOM 1467 C CA . PHE A 1 194 ? 29.293 5.970 -10.817 1.00 72.56 194 PHE A CA 1
ATOM 1468 C C . PHE A 1 194 ? 29.448 4.588 -11.471 1.00 72.56 194 PHE A C 1
ATOM 1470 O O . PHE A 1 194 ? 30.283 3.796 -11.033 1.00 72.56 194 PHE A O 1
ATOM 1477 N N . GLY A 1 195 ? 28.674 4.289 -12.520 1.00 67.94 195 GLY A N 1
ATOM 1478 C CA . GLY A 1 195 ? 28.865 3.122 -13.382 1.00 67.94 195 GLY A CA 1
ATOM 1479 C C . GLY A 1 195 ? 27.780 2.031 -13.304 1.00 67.94 195 GLY A C 1
ATOM 1480 O O . GLY A 1 195 ? 26.745 2.186 -12.653 1.00 67.94 195 GLY A O 1
ATOM 1481 N N . PRO A 1 196 ? 27.993 0.884 -13.983 1.00 66.12 196 PRO A N 1
ATOM 1482 C CA . PRO A 1 196 ? 26.950 -0.119 -14.253 1.00 66.12 196 PRO A CA 1
ATOM 1483 C C . PRO A 1 196 ? 26.425 -0.865 -13.023 1.00 66.12 196 PRO A C 1
ATOM 1485 O O . PRO A 1 196 ? 25.342 -1.452 -13.067 1.00 66.12 196 PRO A O 1
ATOM 1488 N N . TRP A 1 197 ? 27.167 -0.847 -11.910 1.00 68.19 197 TRP A N 1
ATOM 1489 C CA . TRP A 1 197 ? 26.763 -1.511 -10.671 1.00 68.19 197 TRP A CA 1
ATOM 1490 C C . TRP A 1 197 ? 25.429 -0.972 -10.143 1.00 68.19 197 TRP A C 1
ATOM 1492 O O . TRP A 1 197 ? 24.728 -1.709 -9.461 1.00 68.19 197 TRP A O 1
ATOM 1502 N N . ALA A 1 198 ? 25.030 0.240 -10.527 1.00 70.50 198 ALA A N 1
ATOM 1503 C CA . ALA A 1 198 ? 23.747 0.879 -10.246 1.00 70.50 198 ALA A CA 1
ATOM 1504 C C . ALA A 1 198 ? 22.516 0.277 -10.959 1.00 70.50 198 ALA A C 1
ATOM 1506 O O . ALA A 1 198 ? 21.382 0.640 -10.643 1.00 70.50 198 ALA A O 1
ATOM 1507 N N . GLY A 1 199 ? 22.717 -0.594 -11.955 1.00 76.12 199 GLY A N 1
ATOM 1508 C CA . GLY A 1 199 ? 21.658 -1.087 -12.844 1.00 76.12 199 GLY A CA 1
ATOM 1509 C C . GLY A 1 199 ? 20.615 -1.999 -12.182 1.00 76.12 199 GLY A C 1
ATOM 1510 O O . GLY A 1 199 ? 20.733 -2.397 -11.026 1.00 76.12 199 GLY A O 1
ATOM 1511 N N . ALA A 1 200 ? 19.574 -2.378 -12.919 1.00 87.31 200 ALA A N 1
ATOM 1512 C CA . ALA A 1 200 ? 18.597 -3.347 -12.425 1.00 87.31 200 ALA A CA 1
ATOM 1513 C C . ALA A 1 200 ? 19.213 -4.755 -12.290 1.00 87.31 200 ALA A C 1
ATOM 1515 O O . ALA A 1 200 ? 20.066 -5.163 -13.078 1.00 87.31 200 ALA A O 1
ATOM 1516 N N . ARG A 1 201 ? 18.748 -5.542 -11.315 1.00 90.25 201 ARG A N 1
ATOM 1517 C CA . ARG A 1 201 ? 19.085 -6.966 -11.180 1.00 90.25 201 ARG A CA 1
ATOM 1518 C C . ARG A 1 201 ? 18.227 -7.778 -12.141 1.00 90.25 201 ARG A C 1
ATOM 1520 O O . ARG A 1 201 ? 17.185 -8.300 -11.761 1.00 90.25 201 ARG A O 1
ATOM 1527 N N . GLU A 1 202 ? 18.684 -7.900 -13.383 1.00 89.56 202 GLU A N 1
ATOM 1528 C CA . GLU A 1 202 ? 17.906 -8.478 -14.490 1.00 89.56 202 GLU A CA 1
ATOM 1529 C C . GLU A 1 202 ? 17.259 -9.831 -14.166 1.00 89.56 202 GLU A C 1
ATOM 1531 O O . GLU A 1 202 ? 16.076 -10.026 -14.436 1.00 89.56 202 GLU A O 1
ATOM 1536 N N . ARG A 1 203 ? 17.999 -10.737 -13.510 1.00 92.06 203 ARG A N 1
ATOM 1537 C CA . ARG A 1 203 ? 17.506 -12.074 -13.128 1.00 92.06 203 ARG A CA 1
ATOM 1538 C C . ARG A 1 203 ? 16.310 -12.040 -12.172 1.00 92.06 203 ARG A C 1
ATOM 1540 O O . ARG A 1 203 ? 15.536 -12.986 -12.140 1.00 92.06 203 ARG A O 1
ATOM 1547 N N . LEU A 1 204 ? 16.180 -10.975 -11.384 1.00 95.88 204 LEU A N 1
ATOM 1548 C CA . LEU A 1 204 ? 15.133 -10.814 -10.374 1.00 95.88 204 LEU A CA 1
ATOM 1549 C C . LEU A 1 204 ? 14.042 -9.839 -10.816 1.00 95.88 204 LEU A C 1
ATOM 1551 O O . LEU A 1 204 ? 13.070 -9.660 -10.091 1.00 95.88 204 LEU A O 1
ATOM 1555 N N . LEU A 1 205 ? 14.173 -9.204 -11.985 1.00 94.62 205 LEU A N 1
ATOM 1556 C CA . LEU A 1 205 ? 13.320 -8.082 -12.376 1.00 94.62 205 LEU A CA 1
ATOM 1557 C C . LEU A 1 205 ? 11.830 -8.449 -12.438 1.00 94.62 205 LEU A C 1
ATOM 1559 O O . LEU A 1 205 ? 10.977 -7.631 -12.099 1.00 94.62 205 LEU A O 1
ATOM 1563 N N . GLY A 1 206 ? 11.522 -9.707 -12.768 1.00 95.75 206 GLY A N 1
ATOM 1564 C CA . GLY A 1 206 ? 10.162 -10.245 -12.729 1.00 95.75 206 GLY A CA 1
ATOM 1565 C C . GLY A 1 206 ? 9.503 -10.219 -11.345 1.00 95.75 206 GLY A C 1
ATOM 1566 O O . GLY A 1 206 ? 8.284 -10.311 -11.277 1.00 95.75 206 GLY A O 1
ATOM 1567 N N . LEU A 1 207 ? 10.271 -10.061 -10.260 1.00 97.50 207 LEU A N 1
ATOM 1568 C CA . LEU A 1 207 ? 9.781 -10.002 -8.879 1.00 97.50 207 LEU A CA 1
ATOM 1569 C C . LEU A 1 207 ? 9.572 -8.572 -8.362 1.00 97.50 207 LEU A C 1
ATOM 1571 O O . LEU A 1 207 ? 8.886 -8.406 -7.359 1.00 97.50 207 LEU A O 1
ATOM 1575 N N . ALA A 1 208 ? 10.104 -7.542 -9.032 1.00 97.75 208 ALA A N 1
ATOM 1576 C CA . ALA A 1 208 ? 10.067 -6.167 -8.523 1.00 97.75 208 ALA A CA 1
ATOM 1577 C C . ALA A 1 208 ? 8.632 -5.674 -8.266 1.00 97.75 208 ALA A C 1
ATOM 1579 O O . ALA A 1 208 ? 8.296 -5.265 -7.156 1.00 97.75 208 ALA A O 1
ATOM 1580 N N . VAL A 1 209 ? 7.763 -5.754 -9.279 1.00 98.00 209 VAL A N 1
ATOM 1581 C CA . VAL A 1 209 ? 6.362 -5.326 -9.147 1.00 98.00 209 VAL A CA 1
ATOM 1582 C C . VAL A 1 209 ? 5.517 -6.321 -8.340 1.00 98.00 209 VAL A C 1
ATOM 1584 O O . VAL A 1 209 ? 4.724 -5.865 -7.518 1.00 98.00 209 VAL A O 1
ATOM 1587 N N . PRO A 1 210 ? 5.668 -7.656 -8.480 1.00 98.12 210 PRO A N 1
ATOM 1588 C CA . PRO A 1 210 ? 4.963 -8.600 -7.612 1.00 98.12 210 PRO A CA 1
ATOM 1589 C C . PRO A 1 210 ? 5.238 -8.431 -6.115 1.00 98.12 210 PRO A C 1
ATOM 1591 O O . PRO A 1 210 ? 4.304 -8.550 -5.329 1.00 98.12 210 PRO A O 1
ATOM 1594 N N . LEU A 1 211 ? 6.475 -8.128 -5.707 1.00 98.56 211 LEU A N 1
ATOM 1595 C CA . LEU A 1 211 ? 6.799 -7.894 -4.295 1.00 98.56 211 LEU A CA 1
ATOM 1596 C C . LEU A 1 211 ? 6.230 -6.565 -3.788 1.00 98.56 211 LEU A C 1
ATOM 1598 O O . LEU A 1 211 ? 5.697 -6.527 -2.682 1.00 98.56 211 LEU A O 1
ATOM 1602 N N . LEU A 1 212 ? 6.248 -5.509 -4.612 1.00 98.75 212 LEU A N 1
ATOM 1603 C CA . LEU A 1 212 ? 5.535 -4.264 -4.308 1.00 98.75 212 LEU A CA 1
ATOM 1604 C C . LEU A 1 212 ? 4.036 -4.526 -4.105 1.00 98.75 212 LEU A C 1
ATOM 1606 O O . LEU A 1 212 ? 3.470 -4.128 -3.092 1.00 98.75 212 LEU A O 1
ATOM 1610 N N . ARG A 1 213 ? 3.416 -5.275 -5.028 1.00 98.62 213 ARG A N 1
ATOM 1611 C CA . ARG A 1 213 ? 2.006 -5.682 -4.946 1.00 98.62 213 ARG A CA 1
ATOM 1612 C C . ARG A 1 213 ? 1.708 -6.457 -3.669 1.00 98.62 213 ARG A C 1
ATOM 1614 O O . ARG A 1 213 ? 0.690 -6.207 -3.032 1.00 98.62 213 ARG A O 1
ATOM 1621 N N . ALA A 1 214 ? 2.575 -7.408 -3.323 1.00 98.62 214 ALA A N 1
ATOM 1622 C CA . ALA A 1 214 ? 2.421 -8.213 -2.124 1.00 98.62 214 ALA A CA 1
ATOM 1623 C C . ALA A 1 214 ? 2.481 -7.341 -0.869 1.00 98.62 214 ALA A C 1
ATOM 1625 O O . ALA A 1 214 ? 1.596 -7.452 -0.030 1.00 98.62 214 ALA A O 1
ATOM 1626 N N . GLY A 1 215 ? 3.448 -6.421 -0.786 1.00 98.62 215 GLY A N 1
ATOM 1627 C CA . GLY A 1 215 ? 3.545 -5.478 0.327 1.00 98.62 215 GLY A CA 1
ATOM 1628 C C . GLY A 1 215 ? 2.294 -4.614 0.480 1.00 98.62 215 GLY A C 1
ATOM 1629 O O . GLY A 1 215 ? 1.734 -4.550 1.568 1.00 98.62 215 GLY A O 1
ATOM 1630 N N . THR A 1 216 ? 1.798 -4.030 -0.617 1.00 98.31 216 THR A N 1
ATOM 1631 C CA . THR A 1 216 ? 0.550 -3.248 -0.616 1.00 98.31 216 THR A CA 1
ATOM 1632 C C . THR A 1 216 ? -0.663 -4.089 -0.206 1.00 98.31 216 THR A C 1
ATOM 1634 O O . THR A 1 216 ? -1.453 -3.660 0.628 1.00 98.31 216 THR A O 1
ATOM 1637 N N . GLY A 1 217 ? -0.820 -5.293 -0.762 1.00 98.19 217 GLY A N 1
ATOM 1638 C CA . GLY A 1 217 ? -1.941 -6.178 -0.438 1.00 98.19 217 GLY A CA 1
ATOM 1639 C C . GLY A 1 217 ? -1.926 -6.644 1.020 1.00 98.19 217 GLY A C 1
ATOM 1640 O O . GLY A 1 217 ? -2.967 -6.624 1.669 1.00 98.19 217 GLY A O 1
ATOM 1641 N N . ILE A 1 218 ? -0.753 -7.009 1.552 1.00 98.62 218 ILE A N 1
ATOM 1642 C CA . ILE A 1 218 ? -0.583 -7.406 2.959 1.00 98.62 218 ILE A CA 1
ATOM 1643 C C . ILE A 1 218 ? -0.940 -6.247 3.891 1.00 98.62 218 ILE A C 1
ATOM 1645 O O . ILE A 1 218 ? -1.700 -6.462 4.831 1.00 98.62 218 ILE A O 1
ATOM 1649 N N . SER A 1 219 ? -0.459 -5.031 3.601 1.00 97.38 219 SER A N 1
ATOM 1650 C CA . SER A 1 219 ? -0.821 -3.825 4.354 1.00 97.38 219 SER A CA 1
ATOM 1651 C C . SER A 1 219 ? -2.340 -3.651 4.460 1.00 97.38 219 SER A C 1
ATOM 1653 O O . SER A 1 219 ? -2.853 -3.492 5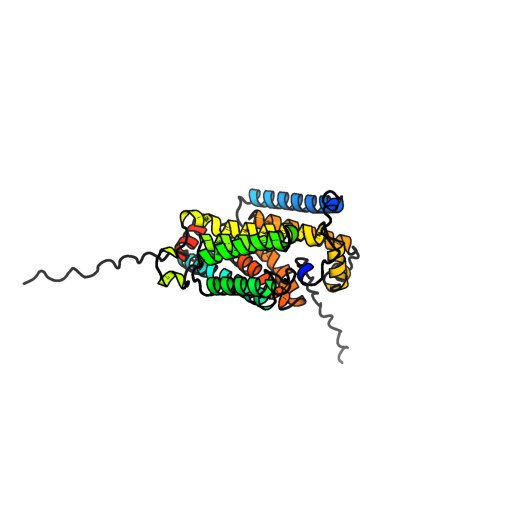.562 1.00 97.38 219 SER A O 1
ATOM 1655 N N . LEU A 1 220 ? -3.066 -3.755 3.339 1.00 96.38 220 LEU A N 1
ATOM 1656 C CA . LEU A 1 220 ? -4.527 -3.596 3.305 1.00 96.38 220 LEU A CA 1
ATOM 1657 C C . LEU A 1 220 ? -5.270 -4.721 4.038 1.00 96.38 220 LEU A C 1
ATOM 1659 O O . LEU A 1 220 ? -6.184 -4.453 4.811 1.00 96.38 220 LEU A O 1
ATOM 1663 N N . VAL A 1 221 ? -4.877 -5.980 3.812 1.00 98.12 221 VAL A N 1
ATOM 1664 C CA . VAL A 1 221 ? -5.491 -7.136 4.488 1.00 98.12 221 VAL A CA 1
ATOM 1665 C C . VAL A 1 221 ? -5.332 -7.011 5.995 1.00 98.12 221 VAL A C 1
ATOM 1667 O O . VAL A 1 221 ? -6.285 -7.229 6.738 1.00 98.12 221 VAL A O 1
ATOM 1670 N N . TRP A 1 222 ? -4.130 -6.672 6.449 1.00 97.69 222 TRP A N 1
ATOM 1671 C CA . TRP A 1 222 ? -3.835 -6.591 7.867 1.00 97.69 222 TRP A CA 1
ATOM 1672 C C . TRP A 1 222 ? -4.571 -5.426 8.534 1.00 97.69 222 TRP A C 1
ATOM 1674 O O . TRP A 1 222 ? -5.208 -5.643 9.562 1.00 97.69 222 TRP A O 1
ATOM 1684 N N . LEU A 1 223 ? -4.593 -4.250 7.894 1.00 95.12 223 LEU A N 1
ATOM 1685 C CA . LEU A 1 223 ? -5.354 -3.078 8.340 1.00 95.12 223 LEU A CA 1
ATOM 1686 C C . LEU A 1 223 ? -6.844 -3.389 8.557 1.00 95.12 223 LEU A C 1
ATOM 1688 O O . LEU A 1 223 ? -7.422 -3.014 9.580 1.00 95.12 223 LEU A O 1
ATOM 1692 N N . ALA A 1 224 ? -7.455 -4.126 7.623 1.00 96.69 224 ALA A N 1
ATOM 1693 C CA . ALA A 1 224 ? -8.858 -4.521 7.709 1.00 96.69 224 ALA A CA 1
ATOM 1694 C C . ALA A 1 224 ? -9.159 -5.321 8.989 1.00 96.69 224 ALA A C 1
ATOM 1696 O O . ALA A 1 224 ? -10.212 -5.153 9.608 1.00 96.69 224 ALA A O 1
ATOM 1697 N N . PHE A 1 225 ? -8.222 -6.169 9.422 1.00 97.50 225 PHE A N 1
ATOM 1698 C CA . PHE A 1 225 ? -8.342 -6.876 10.692 1.00 97.50 225 PHE A CA 1
ATOM 1699 C C . PHE A 1 225 ? -8.061 -5.964 11.882 1.00 97.50 225 PHE A C 1
ATOM 1701 O O . PHE A 1 225 ? -8.870 -5.904 12.804 1.00 97.50 225 PHE A O 1
ATOM 1708 N N . THR A 1 226 ? -6.918 -5.284 11.900 1.00 96.62 226 THR A N 1
ATOM 1709 C CA . THR A 1 226 ? -6.384 -4.659 13.116 1.00 96.62 226 THR A CA 1
ATOM 1710 C C . THR A 1 226 ? -7.072 -3.367 13.523 1.00 96.62 226 THR A C 1
ATOM 1712 O O . THR A 1 226 ? -7.016 -3.034 14.711 1.00 96.62 226 THR A O 1
ATOM 1715 N N . GLU A 1 227 ? -7.706 -2.669 12.581 1.00 95.38 227 GLU A N 1
ATOM 1716 C CA . GLU A 1 227 ? -8.449 -1.432 12.843 1.00 95.38 227 GLU A CA 1
ATOM 1717 C C . GLU A 1 227 ? -9.964 -1.644 12.824 1.00 95.38 227 GLU A C 1
ATOM 1719 O O . GLU A 1 227 ? -10.653 -1.106 13.679 1.00 95.38 227 GLU A O 1
ATOM 1724 N N . LYS A 1 228 ? -10.487 -2.518 11.952 1.00 94.62 228 LYS A N 1
ATOM 1725 C CA . LYS A 1 228 ? -11.939 -2.711 11.811 1.00 94.62 228 LYS A CA 1
ATOM 1726 C C . LYS A 1 228 ? -12.412 -3.980 12.500 1.00 94.62 228 LYS A C 1
ATOM 1728 O O . LYS A 1 228 ? -12.967 -3.935 13.599 1.00 94.62 228 LYS A O 1
ATOM 1733 N N . LEU A 1 229 ? -12.182 -5.134 11.872 1.00 96.38 229 LEU A N 1
ATOM 1734 C CA . LEU A 1 229 ? -12.845 -6.388 12.255 1.00 96.38 229 LEU A CA 1
ATOM 1735 C C . LEU A 1 229 ? -12.496 -6.839 13.683 1.00 96.38 229 LEU A C 1
ATOM 1737 O O . LEU A 1 229 ? -13.353 -7.354 14.396 1.00 96.38 229 LEU A O 1
ATOM 1741 N N . LEU A 1 230 ? -11.258 -6.608 14.127 1.00 97.50 230 LEU A N 1
ATOM 1742 C CA . LEU A 1 230 ? -10.783 -6.978 15.463 1.00 97.50 230 LEU A CA 1
ATOM 1743 C C . LEU A 1 230 ? -10.699 -5.783 16.421 1.00 97.50 230 LEU A C 1
ATOM 1745 O O . LEU A 1 230 ? -10.317 -5.962 17.578 1.00 97.50 230 LEU A O 1
ATOM 1749 N N . ASN A 1 231 ? -11.058 -4.569 15.994 1.00 96.44 231 ASN A N 1
ATOM 1750 C CA . ASN A 1 231 ? -10.955 -3.375 16.836 1.00 96.44 231 ASN A CA 1
ATOM 1751 C C . ASN A 1 231 ? -12.149 -2.421 16.709 1.00 96.44 231 ASN A C 1
ATOM 1753 O O . ASN A 1 231 ? -12.003 -1.208 16.626 1.00 96.44 231 ASN A O 1
ATOM 1757 N N . LEU A 1 232 ? -13.360 -2.975 16.803 1.00 94.94 232 LEU A N 1
ATOM 1758 C CA . LEU A 1 232 ? -14.599 -2.193 16.850 1.00 94.94 232 LEU A CA 1
ATOM 1759 C C . LEU A 1 232 ? -14.568 -0.989 17.824 1.00 94.94 232 LEU A C 1
ATOM 1761 O O . LEU A 1 232 ? -15.115 0.049 17.463 1.00 94.94 232 LEU A O 1
ATOM 1765 N N . PRO A 1 233 ? -13.954 -1.051 19.027 1.00 95.69 233 PRO A N 1
ATOM 1766 C CA . PRO A 1 233 ? -13.838 0.126 19.888 1.00 95.69 233 PRO A CA 1
ATOM 1767 C C . PRO A 1 233 ? -13.046 1.287 19.266 1.00 95.69 233 PRO A C 1
ATOM 1769 O O . PRO A 1 233 ? -13.428 2.442 19.474 1.00 95.69 233 PRO A O 1
ATOM 1772 N N . LEU A 1 234 ? -11.974 0.995 18.516 1.00 95.94 234 LEU A N 1
ATOM 1773 C CA . LEU A 1 234 ? -11.192 1.992 17.776 1.00 95.94 234 LEU A CA 1
ATOM 1774 C C . LEU A 1 234 ? -12.033 2.603 16.660 1.00 95.94 234 LEU A C 1
ATOM 1776 O O . LEU A 1 234 ? -12.208 3.821 16.641 1.00 95.94 234 LEU A O 1
ATOM 1780 N N . ALA A 1 235 ? -12.670 1.763 15.848 1.00 94.38 235 ALA A N 1
ATOM 1781 C CA . ALA A 1 235 ? -13.542 2.211 14.771 1.00 94.38 235 ALA A CA 1
ATOM 1782 C C . ALA A 1 235 ? -14.721 3.045 15.289 1.00 94.38 235 ALA A C 1
ATOM 1784 O O . ALA A 1 235 ? -15.070 4.087 14.738 1.00 94.38 235 ALA A O 1
ATOM 1785 N N . ALA A 1 236 ? -15.307 2.653 16.422 1.00 94.62 236 ALA A N 1
ATOM 1786 C CA . ALA A 1 236 ? -16.362 3.418 17.069 1.00 94.62 236 ALA A CA 1
ATOM 1787 C C . ALA A 1 236 ? -15.855 4.753 17.636 1.00 94.62 236 ALA A C 1
ATOM 1789 O O . ALA A 1 236 ? -16.610 5.723 17.644 1.00 94.62 236 ALA A O 1
ATOM 1790 N N . ARG A 1 237 ? -14.610 4.831 18.135 1.00 95.50 237 ARG A N 1
ATOM 1791 C CA . ARG A 1 237 ? -13.982 6.106 18.534 1.00 95.50 237 ARG A CA 1
ATOM 1792 C C . ARG A 1 237 ? -13.797 7.005 17.320 1.00 95.50 237 ARG A C 1
ATOM 1794 O O . ARG A 1 237 ? -14.239 8.148 17.365 1.00 95.50 237 ARG A O 1
ATOM 1801 N N . PHE A 1 238 ? -13.250 6.461 16.240 1.00 94.88 238 PHE A N 1
ATOM 1802 C CA . PHE A 1 238 ? -13.077 7.166 14.979 1.00 94.88 238 PHE A CA 1
ATOM 1803 C C . PHE A 1 238 ? -14.401 7.739 14.455 1.00 94.88 238 PHE A C 1
ATOM 1805 O O . PHE A 1 238 ? -14.487 8.936 14.208 1.00 94.88 238 PHE A O 1
ATOM 1812 N N . LEU A 1 239 ? -15.475 6.945 14.400 1.00 94.00 239 LEU A N 1
ATOM 1813 C CA . LEU A 1 239 ? -16.787 7.416 13.931 1.00 94.00 239 LEU A CA 1
ATOM 1814 C C . LEU A 1 239 ? -17.497 8.387 14.886 1.00 94.00 239 LEU A C 1
ATOM 1816 O O . LEU A 1 239 ? -18.427 9.068 14.469 1.00 94.00 239 LEU A O 1
ATOM 1820 N N . ARG A 1 240 ? -17.096 8.478 16.160 1.00 94.12 240 ARG A N 1
ATOM 1821 C CA . ARG A 1 240 ? -17.593 9.546 17.047 1.00 94.12 240 ARG A CA 1
ATOM 1822 C C . ARG A 1 240 ? -16.946 10.891 16.734 1.00 94.12 240 ARG A C 1
ATOM 1824 O O . ARG A 1 240 ? -17.610 11.912 16.870 1.00 94.12 240 ARG A O 1
ATOM 1831 N N . GLU A 1 241 ? -15.675 10.887 16.345 1.00 92.81 241 GLU A N 1
ATOM 1832 C CA . GLU A 1 241 ? -14.943 12.101 15.967 1.00 92.81 241 GLU A CA 1
ATOM 1833 C C . GLU A 1 241 ? -15.212 12.503 14.508 1.00 92.81 241 GLU A C 1
ATOM 1835 O O . GLU A 1 241 ? -15.251 13.691 14.195 1.00 92.81 241 GLU A O 1
ATOM 1840 N N . TYR A 1 242 ? -15.478 11.521 13.643 1.00 91.56 242 TYR A N 1
ATOM 1841 C CA . TYR A 1 242 ? -15.752 11.688 12.215 1.00 91.56 242 TYR A CA 1
ATOM 1842 C C . TYR A 1 242 ? -17.072 11.001 11.814 1.00 91.56 242 TYR A C 1
ATOM 1844 O O . TYR A 1 242 ? -17.061 10.012 11.074 1.00 91.56 242 TYR A O 1
ATOM 1852 N N . PRO A 1 243 ? -18.229 11.489 12.299 1.00 89.31 243 PRO A N 1
ATOM 1853 C CA . PRO A 1 243 ? -19.522 10.834 12.087 1.00 89.31 243 PRO A CA 1
ATOM 1854 C C . PRO A 1 243 ? -19.938 10.761 10.615 1.00 89.31 243 PRO A C 1
ATOM 1856 O O . PRO A 1 243 ? -20.563 9.780 10.216 1.00 89.31 243 PRO A O 1
ATOM 1859 N N . ASP A 1 244 ? -19.536 11.739 9.797 1.00 87.19 244 ASP A N 1
ATOM 1860 C CA . ASP A 1 244 ? -19.892 11.802 8.371 1.00 87.19 244 ASP A CA 1
ATOM 1861 C C . ASP A 1 244 ? -19.283 10.661 7.545 1.00 87.19 244 ASP A C 1
ATOM 1863 O O . ASP A 1 244 ? -19.751 10.376 6.443 1.00 87.19 244 ASP A O 1
ATOM 1867 N N . VAL A 1 245 ? -18.254 9.984 8.071 1.00 88.12 245 VAL A N 1
ATOM 1868 C CA . VAL A 1 245 ? -17.678 8.793 7.434 1.00 88.12 245 VAL A CA 1
ATOM 1869 C C . VAL A 1 245 ? -18.716 7.678 7.343 1.00 88.12 245 VAL A C 1
ATOM 1871 O O . VAL A 1 245 ? -18.767 6.970 6.335 1.00 88.12 245 VAL A O 1
ATOM 1874 N N . ASN A 1 246 ? -19.564 7.519 8.366 1.00 90.50 246 ASN A N 1
ATOM 1875 C CA . ASN A 1 246 ? -20.696 6.612 8.266 1.00 90.50 246 ASN A CA 1
ATOM 1876 C C . ASN A 1 246 ? -21.788 7.267 7.419 1.00 90.50 246 ASN A C 1
ATOM 1878 O O . ASN A 1 246 ? -22.652 7.986 7.912 1.00 90.50 246 ASN A O 1
ATOM 1882 N N . PHE A 1 247 ? -21.753 6.978 6.126 1.00 87.75 247 PHE A N 1
ATOM 1883 C CA . PHE A 1 247 ? -22.675 7.537 5.146 1.00 87.75 247 PHE A CA 1
ATOM 1884 C C . PHE A 1 247 ? -24.025 6.814 5.068 1.00 87.75 247 PHE A C 1
ATOM 1886 O O . PHE A 1 247 ? -24.926 7.290 4.378 1.00 87.75 247 PHE A O 1
ATOM 1893 N N . LEU A 1 248 ? -24.188 5.657 5.723 1.00 89.56 248 LEU A N 1
ATOM 1894 C CA . LEU A 1 248 ? -25.422 4.867 5.637 1.00 89.56 248 LEU A CA 1
ATOM 1895 C C . LEU A 1 248 ? -26.668 5.652 6.088 1.00 89.56 248 LEU A C 1
ATOM 1897 O O . LEU A 1 248 ? -27.662 5.620 5.355 1.00 89.56 248 LEU A O 1
ATOM 1901 N N . PRO A 1 249 ? -26.632 6.438 7.185 1.00 90.25 249 PRO A N 1
ATOM 1902 C CA . PRO A 1 249 ? -27.762 7.276 7.575 1.00 90.25 249 PRO A CA 1
ATOM 1903 C C . PRO A 1 249 ? -28.157 8.300 6.504 1.00 90.25 249 PRO A C 1
ATOM 1905 O O . PRO A 1 249 ? -29.345 8.538 6.298 1.00 90.25 249 PRO A O 1
ATOM 1908 N N . ALA A 1 250 ? -27.192 8.855 5.758 1.00 88.25 250 ALA A N 1
ATOM 1909 C CA . ALA A 1 250 ? -27.471 9.785 4.659 1.00 88.25 250 ALA A CA 1
ATOM 1910 C C . ALA A 1 250 ? -28.190 9.112 3.473 1.00 88.25 250 ALA A C 1
ATOM 1912 O O . ALA A 1 250 ? -28.860 9.784 2.693 1.00 88.25 250 ALA A O 1
ATOM 1913 N N . LEU A 1 251 ? -28.091 7.783 3.360 1.00 88.44 251 LEU A N 1
ATOM 1914 C CA . LEU A 1 251 ? -28.833 6.963 2.398 1.00 88.44 251 LEU A CA 1
ATOM 1915 C C . LEU A 1 251 ? -30.175 6.450 2.954 1.00 88.44 251 LEU A C 1
ATOM 1917 O O . LEU A 1 251 ? -30.849 5.667 2.288 1.00 88.44 251 LEU A O 1
ATOM 1921 N N . GLY A 1 252 ? -30.565 6.858 4.167 1.00 91.44 252 GLY A N 1
ATOM 1922 C CA . GLY A 1 252 ? -31.758 6.356 4.852 1.00 91.44 252 GLY A CA 1
ATOM 1923 C C . GLY A 1 252 ? -31.597 4.943 5.425 1.00 91.44 252 GLY A C 1
ATOM 1924 O O . GLY A 1 252 ? -32.596 4.279 5.693 1.00 91.44 252 GLY A O 1
ATOM 1925 N N . ILE A 1 253 ? -30.358 4.468 5.594 1.00 91.94 253 ILE A N 1
ATOM 1926 C CA . ILE A 1 253 ? -30.038 3.136 6.117 1.00 91.94 253 ILE A CA 1
ATOM 1927 C C . ILE A 1 253 ? -29.522 3.273 7.554 1.00 91.94 253 ILE A C 1
ATOM 1929 O O . ILE A 1 253 ? -28.390 3.699 7.779 1.00 91.94 253 ILE A O 1
ATOM 1933 N N . ASP A 1 254 ? -30.327 2.858 8.532 1.00 90.19 254 ASP A N 1
ATOM 1934 C CA . ASP A 1 254 ? -29.927 2.815 9.943 1.00 90.19 254 ASP A CA 1
ATOM 1935 C C . ASP A 1 254 ? -29.414 1.417 10.327 1.00 90.19 254 ASP A C 1
ATOM 1937 O O . ASP A 1 254 ? -30.132 0.585 10.877 1.00 90.19 254 ASP A O 1
ATOM 1941 N N . ALA A 1 255 ? -28.168 1.124 9.947 1.00 88.75 255 ALA A N 1
ATOM 1942 C CA . ALA A 1 255 ? -27.522 -0.163 10.228 1.00 88.75 255 ALA A CA 1
ATOM 1943 C C . ALA A 1 255 ? -26.722 -0.173 11.547 1.00 88.75 255 ALA A C 1
ATOM 1945 O O . ALA A 1 255 ? -26.243 -1.223 11.976 1.00 88.75 255 ALA A O 1
ATOM 1946 N N . GLY A 1 256 ? -26.552 0.989 12.185 1.00 91.50 256 GLY A N 1
ATOM 1947 C CA . GLY A 1 256 ? -25.671 1.165 13.338 1.00 91.50 256 GLY A CA 1
ATOM 1948 C C . GLY A 1 256 ? -24.170 1.091 13.012 1.00 91.50 256 GLY A C 1
ATOM 1949 O O . GLY A 1 256 ? -23.737 0.707 11.923 1.00 91.50 256 GLY A O 1
ATOM 1950 N N . THR A 1 257 ? -23.352 1.475 13.994 1.00 90.88 257 THR A N 1
ATOM 1951 C CA . THR A 1 257 ? -21.886 1.541 13.876 1.00 90.88 257 THR A CA 1
ATOM 1952 C C . THR A 1 257 ? -21.253 0.184 13.587 1.00 90.88 257 THR A C 1
ATOM 1954 O O . THR A 1 257 ? -20.382 0.084 12.728 1.00 90.88 257 THR A O 1
ATOM 1957 N N . GLU A 1 258 ? -21.685 -0.875 14.272 1.00 92.50 258 GLU A N 1
ATOM 1958 C CA . GLU A 1 258 ? -21.046 -2.192 14.154 1.00 92.50 258 GLU A CA 1
ATOM 1959 C C . GLU A 1 258 ? -21.191 -2.780 12.749 1.00 92.50 258 GLU A C 1
ATOM 1961 O O . GLU A 1 258 ? -20.221 -3.293 12.190 1.00 92.50 258 GLU A O 1
ATOM 1966 N N . ALA A 1 259 ? -22.376 -2.651 12.146 1.00 92.69 259 ALA A N 1
ATOM 1967 C CA . ALA A 1 259 ? -22.620 -3.130 10.792 1.00 92.69 259 ALA A CA 1
ATOM 1968 C C . ALA A 1 259 ? -21.835 -2.318 9.755 1.00 92.69 259 ALA A C 1
ATOM 1970 O O . ALA A 1 259 ? -21.255 -2.901 8.838 1.00 92.69 259 ALA A O 1
ATOM 1971 N N . PHE A 1 260 ? -21.764 -0.990 9.918 1.00 93.75 260 PHE A N 1
ATOM 1972 C CA . PHE A 1 260 ? -20.957 -0.138 9.045 1.00 93.75 260 PHE A CA 1
ATOM 1973 C C . PHE A 1 260 ? -19.472 -0.519 9.102 1.00 93.75 260 PHE A C 1
ATOM 1975 O O . PHE A 1 260 ? -18.858 -0.744 8.060 1.00 93.75 260 PHE A O 1
ATOM 1982 N N . VAL A 1 261 ? -18.912 -0.664 10.307 1.00 94.25 261 VAL A N 1
ATOM 1983 C CA . VAL A 1 261 ? -17.508 -1.055 10.514 1.00 94.25 261 VAL A CA 1
ATOM 1984 C C . VAL A 1 261 ? -17.239 -2.462 9.978 1.00 94.25 261 VAL A C 1
ATOM 1986 O O . VAL A 1 261 ? -16.227 -2.687 9.315 1.00 94.25 261 VAL A O 1
ATOM 1989 N N . GLY A 1 262 ? -18.153 -3.410 10.198 1.00 94.88 262 GLY A N 1
ATOM 1990 C CA . GLY A 1 262 ? -18.049 -4.763 9.649 1.00 94.88 262 GLY A CA 1
ATOM 1991 C C . GLY A 1 262 ? -18.049 -4.776 8.117 1.00 94.88 262 GLY A C 1
ATOM 1992 O O . GLY A 1 262 ? -17.230 -5.464 7.502 1.00 94.88 262 GLY A O 1
ATOM 1993 N N . MET A 1 263 ? -18.913 -3.976 7.486 1.00 94.44 263 MET A N 1
ATOM 1994 C CA . MET A 1 263 ? -18.949 -3.801 6.032 1.00 94.44 263 MET A CA 1
ATOM 1995 C C . MET A 1 263 ? -17.655 -3.158 5.517 1.00 94.44 263 MET A C 1
ATOM 1997 O O . MET A 1 263 ? -17.053 -3.681 4.580 1.00 94.44 263 MET A O 1
ATOM 2001 N N . ALA A 1 264 ? -17.205 -2.071 6.148 1.00 93.19 264 ALA A N 1
ATOM 2002 C CA . ALA A 1 264 ? -15.955 -1.384 5.833 1.00 93.19 264 ALA A CA 1
ATOM 2003 C C . ALA A 1 264 ? -14.757 -2.345 5.880 1.00 93.19 264 ALA A C 1
ATOM 2005 O O . ALA A 1 264 ? -14.057 -2.509 4.881 1.00 93.19 264 ALA A O 1
ATOM 2006 N N . GLY A 1 265 ? -14.595 -3.067 6.993 1.00 95.50 265 GLY A N 1
ATOM 2007 C CA . GLY A 1 265 ? -13.544 -4.069 7.158 1.00 95.50 265 GLY A CA 1
ATOM 2008 C C . GLY A 1 265 ? -13.644 -5.214 6.146 1.00 95.50 265 GLY A C 1
ATOM 2009 O O . GLY A 1 265 ? -12.630 -5.657 5.615 1.00 95.50 265 GLY A O 1
ATOM 2010 N N . THR A 1 266 ? -14.853 -5.667 5.801 1.00 96.75 266 THR A N 1
ATOM 2011 C CA . THR A 1 266 ? -15.050 -6.707 4.773 1.00 96.75 266 THR A CA 1
ATOM 2012 C C . THR A 1 266 ? -14.624 -6.223 3.385 1.00 96.75 266 THR A C 1
ATOM 2014 O O . THR A 1 266 ? -13.981 -6.970 2.640 1.00 96.75 266 THR A O 1
ATOM 2017 N N . VAL A 1 267 ? -14.957 -4.978 3.026 1.00 95.12 267 VAL A N 1
ATOM 2018 C CA . VAL A 1 267 ? -14.553 -4.364 1.753 1.00 95.12 267 VAL A CA 1
ATOM 2019 C C . VAL A 1 267 ? -13.036 -4.210 1.698 1.00 95.12 267 VAL A C 1
ATOM 2021 O O . VAL A 1 267 ? -12.429 -4.660 0.727 1.00 95.12 267 VAL A O 1
ATOM 2024 N N . GLU A 1 268 ? -12.410 -3.654 2.738 1.00 95.38 268 GLU A N 1
ATOM 2025 C CA . GLU A 1 268 ? -10.951 -3.509 2.807 1.00 95.38 268 GLU A CA 1
ATOM 2026 C C . GLU A 1 268 ? -10.234 -4.862 2.714 1.00 95.38 268 GLU A C 1
ATOM 2028 O O . GLU A 1 268 ? -9.310 -5.015 1.911 1.00 95.38 268 GLU A O 1
ATOM 2033 N N . LEU A 1 269 ? -10.706 -5.873 3.453 1.00 97.81 269 LEU A N 1
ATOM 2034 C CA . LEU A 1 269 ? -10.160 -7.230 3.406 1.00 97.81 269 LEU A CA 1
ATOM 2035 C C . LEU A 1 269 ? -10.255 -7.814 1.993 1.00 97.81 269 LEU A C 1
ATOM 2037 O O . LEU A 1 269 ? -9.268 -8.315 1.450 1.00 97.81 269 LEU A O 1
ATOM 2041 N N . THR A 1 270 ? -11.435 -7.728 1.378 1.00 97.88 270 THR A N 1
ATOM 2042 C CA . THR A 1 270 ? -11.679 -8.242 0.023 1.00 97.88 270 THR A CA 1
ATOM 2043 C C . THR A 1 270 ? -10.756 -7.571 -0.987 1.00 97.88 270 THR A C 1
ATOM 2045 O O . THR A 1 270 ? -10.130 -8.239 -1.811 1.00 97.88 270 THR A O 1
ATOM 2048 N N . VAL A 1 271 ? -10.630 -6.248 -0.914 1.00 96.44 271 VAL A N 1
ATOM 2049 C CA . VAL A 1 271 ? -9.786 -5.480 -1.825 1.00 96.44 271 VAL A CA 1
ATOM 2050 C C . VAL A 1 271 ? -8.304 -5.778 -1.604 1.00 96.44 271 VAL A C 1
ATOM 2052 O O . VAL A 1 271 ? -7.582 -5.987 -2.581 1.00 96.44 271 VAL A O 1
ATOM 2055 N N . GLY A 1 272 ? -7.851 -5.884 -0.354 1.00 97.31 272 GLY A N 1
ATOM 2056 C CA . GLY A 1 272 ? -6.487 -6.291 -0.025 1.00 97.31 272 GLY A CA 1
ATOM 2057 C C . GLY A 1 272 ? -6.136 -7.664 -0.608 1.00 97.31 272 GLY A C 1
ATOM 2058 O O . GLY A 1 272 ? -5.095 -7.819 -1.252 1.00 97.31 272 GLY A O 1
ATOM 2059 N N . LEU A 1 273 ? -7.042 -8.642 -0.486 1.00 98.44 273 LEU A N 1
ATOM 2060 C CA . LEU A 1 273 ? -6.886 -9.976 -1.079 1.00 98.44 273 LEU A CA 1
ATOM 2061 C C . LEU A 1 273 ? -6.866 -9.933 -2.615 1.00 98.44 273 LEU A C 1
ATOM 2063 O O . LEU A 1 273 ? -6.062 -10.623 -3.250 1.00 98.44 273 LEU A O 1
ATOM 2067 N N . LEU A 1 274 ? -7.706 -9.102 -3.235 1.00 97.75 274 LEU A N 1
ATOM 2068 C CA . LEU A 1 274 ? -7.720 -8.914 -4.687 1.00 97.75 274 LEU A CA 1
ATOM 2069 C C . LEU A 1 274 ? -6.412 -8.290 -5.196 1.00 97.75 274 LEU A C 1
ATOM 2071 O O . LEU A 1 274 ? -5.835 -8.803 -6.159 1.00 97.75 274 LEU A O 1
ATOM 2075 N N . VAL A 1 275 ? -5.891 -7.259 -4.521 1.00 97.94 275 VAL A N 1
ATOM 2076 C CA . VAL A 1 275 ? -4.571 -6.677 -4.818 1.00 97.94 275 VAL A CA 1
ATOM 2077 C C . VAL A 1 275 ? -3.482 -7.739 -4.686 1.00 97.94 275 VAL A C 1
ATOM 2079 O O . VAL A 1 275 ? -2.710 -7.935 -5.625 1.00 97.94 275 VAL A O 1
ATOM 2082 N N . LEU A 1 276 ? -3.456 -8.473 -3.570 1.00 97.56 276 LEU A N 1
ATOM 2083 C CA . LEU A 1 276 ? -2.458 -9.508 -3.295 1.00 97.56 276 LEU A CA 1
ATOM 2084 C C . LEU A 1 276 ? -2.455 -10.605 -4.376 1.00 97.56 276 LEU A C 1
ATOM 2086 O O . LEU A 1 276 ? -1.397 -10.959 -4.913 1.00 97.56 276 LEU A O 1
ATOM 2090 N N . SER A 1 277 ? -3.644 -11.081 -4.761 1.00 97.00 277 SER A N 1
ATOM 2091 C CA . SER A 1 277 ? -3.822 -12.118 -5.785 1.00 97.00 277 SER A CA 1
ATOM 2092 C C . SER A 1 277 ? -3.386 -11.673 -7.186 1.00 97.00 277 SER A C 1
ATOM 2094 O O . SER A 1 277 ? -2.907 -12.485 -7.979 1.00 97.00 277 SER A O 1
ATOM 2096 N N . GLY A 1 278 ? -3.522 -10.383 -7.510 1.00 96.00 278 GLY A N 1
ATOM 2097 C CA . GLY A 1 278 ? -3.290 -9.870 -8.859 1.00 96.00 278 GLY A CA 1
ATOM 2098 C C . GLY A 1 278 ? -4.417 -10.138 -9.852 1.00 96.00 278 GLY A C 1
ATOM 2099 O O . GLY A 1 278 ? -4.237 -9.912 -11.049 1.00 96.00 278 GLY A O 1
ATOM 2100 N N . MET A 1 279 ? -5.573 -10.614 -9.394 1.00 95.62 279 MET A N 1
ATOM 2101 C CA . MET A 1 279 ? -6.734 -10.790 -10.259 1.00 95.62 279 MET A CA 1
ATOM 2102 C C . MET A 1 279 ? -7.312 -9.433 -10.642 1.00 95.62 279 MET A C 1
ATOM 2104 O O . MET A 1 279 ? -7.469 -8.552 -9.801 1.00 95.62 279 MET A O 1
ATOM 2108 N N . PHE A 1 280 ? -7.600 -9.253 -11.933 1.00 96.50 280 PHE A N 1
ATOM 2109 C CA . PHE A 1 280 ? -8.153 -8.012 -12.485 1.00 96.50 280 PHE A CA 1
ATOM 2110 C C . PHE A 1 280 ? -7.470 -6.726 -11.984 1.00 96.50 280 PHE A C 1
ATOM 2112 O O . PHE A 1 280 ? -8.141 -5.708 -11.830 1.00 96.50 280 PHE A O 1
ATOM 2119 N N . THR A 1 281 ? -6.143 -6.744 -11.784 1.00 96.38 281 THR A N 1
ATOM 2120 C CA . THR A 1 281 ? -5.386 -5.676 -11.101 1.00 96.38 281 THR A CA 1
ATOM 2121 C C . THR A 1 281 ? -5.823 -4.271 -11.501 1.00 96.38 281 THR A C 1
ATOM 2123 O O . THR A 1 281 ? -6.178 -3.484 -10.639 1.00 96.38 281 THR A O 1
ATOM 2126 N N . ARG A 1 282 ? -5.899 -3.961 -12.802 1.00 96.88 282 ARG A N 1
ATOM 2127 C CA . ARG A 1 282 ? -6.304 -2.623 -13.272 1.00 96.88 282 ARG A CA 1
ATOM 2128 C C . ARG A 1 282 ? -7.686 -2.197 -12.775 1.00 96.88 282 ARG A C 1
ATOM 2130 O O . ARG A 1 282 ? -7.841 -1.062 -12.352 1.00 96.88 282 ARG A O 1
ATOM 2137 N N . ALA A 1 283 ? -8.669 -3.095 -12.817 1.00 96.75 283 ALA A N 1
ATOM 2138 C CA . ALA A 1 283 ? -10.025 -2.797 -12.361 1.00 96.75 283 ALA A CA 1
ATOM 2139 C C . ALA A 1 283 ? -10.064 -2.581 -10.844 1.00 96.75 283 ALA A C 1
ATOM 2141 O O . ALA A 1 283 ? -10.682 -1.629 -10.382 1.00 96.75 283 ALA A O 1
ATOM 2142 N N . VAL A 1 284 ? -9.340 -3.412 -10.088 1.00 96.62 284 VAL A N 1
ATOM 2143 C CA . VAL A 1 284 ? -9.207 -3.276 -8.630 1.00 96.62 284 VAL A CA 1
ATOM 2144 C C . VAL A 1 284 ? -8.541 -1.947 -8.261 1.00 96.62 284 VAL A C 1
ATOM 2146 O O . VAL A 1 284 ? -9.009 -1.262 -7.361 1.00 96.62 284 VAL A O 1
ATOM 2149 N N . ILE A 1 285 ? -7.491 -1.544 -8.984 1.00 96.69 285 ILE A N 1
ATOM 2150 C CA . ILE A 1 285 ? -6.813 -0.261 -8.761 1.00 96.69 285 ILE A CA 1
ATOM 2151 C C . ILE A 1 285 ? -7.724 0.930 -9.083 1.00 96.69 285 ILE A C 1
ATOM 2153 O O . ILE A 1 285 ? -7.787 1.868 -8.295 1.00 96.69 285 ILE A O 1
ATOM 2157 N N . VAL A 1 286 ? -8.453 0.895 -10.205 1.00 95.75 286 VAL A N 1
ATOM 2158 C CA . VAL A 1 286 ? -9.415 1.958 -10.547 1.00 95.75 286 VAL A CA 1
ATOM 2159 C C . VAL A 1 286 ? -10.521 2.054 -9.497 1.00 95.75 286 VAL A C 1
ATOM 2161 O O . VAL A 1 286 ? -10.886 3.157 -9.104 1.00 95.75 286 VAL A O 1
ATOM 2164 N N . PHE A 1 287 ? -11.014 0.916 -9.001 1.00 93.75 287 PHE A N 1
ATOM 2165 C CA . PHE A 1 287 ? -11.968 0.889 -7.895 1.00 93.75 287 PHE A CA 1
ATOM 2166 C C . PHE A 1 287 ? -11.385 1.529 -6.631 1.00 93.75 287 PHE A C 1
ATOM 2168 O O . PHE A 1 287 ? -12.027 2.394 -6.050 1.00 93.75 287 PHE A O 1
ATOM 2175 N N . LEU A 1 288 ? -10.159 1.161 -6.244 1.00 91.81 288 LEU A N 1
ATOM 2176 C CA . LEU A 1 288 ? -9.474 1.695 -5.065 1.00 91.81 288 LEU A CA 1
ATOM 2177 C C . LEU A 1 288 ? -9.237 3.208 -5.119 1.00 91.81 288 LEU A C 1
ATOM 2179 O O . LEU A 1 288 ? -9.202 3.851 -4.075 1.00 91.81 288 LEU A O 1
ATOM 2183 N N . TRP A 1 289 ? -9.087 3.804 -6.304 1.00 90.06 289 TRP A N 1
ATOM 2184 C CA . TRP A 1 289 ? -8.934 5.257 -6.390 1.00 90.06 289 TRP A CA 1
ATOM 2185 C C . TRP A 1 289 ? -10.153 6.006 -5.867 1.00 90.06 289 TRP A C 1
ATOM 2187 O O . TRP A 1 289 ? -9.979 7.115 -5.375 1.00 90.06 289 TRP A O 1
ATOM 2197 N N . LEU A 1 290 ? -11.354 5.42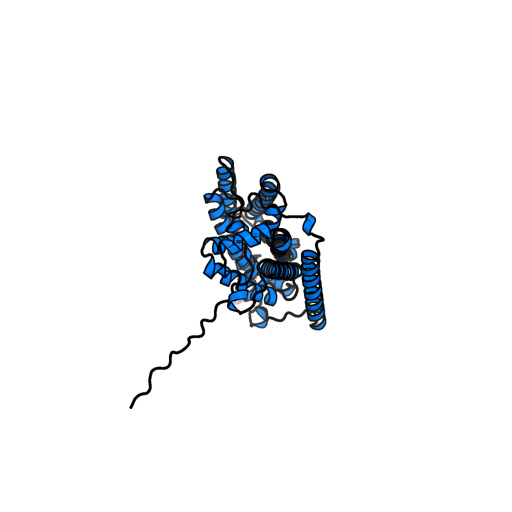4 -5.925 1.00 87.44 290 LEU A N 1
ATOM 2198 C CA . LEU A 1 290 ? -12.547 6.068 -5.386 1.00 87.44 290 LEU A CA 1
ATOM 2199 C C . LEU A 1 290 ? -12.401 6.333 -3.876 1.00 87.44 290 LEU A C 1
ATOM 2201 O O . LEU A 1 290 ? -12.348 7.507 -3.518 1.00 87.44 290 LEU A O 1
ATOM 2205 N N . PRO A 1 291 ? -12.259 5.326 -2.987 1.00 84.00 291 PRO A N 1
ATOM 2206 C CA . PRO A 1 291 ? -12.102 5.585 -1.559 1.00 84.00 291 PRO A CA 1
ATOM 2207 C C . PRO A 1 291 ? -10.893 6.448 -1.213 1.00 84.00 291 PRO A C 1
ATOM 2209 O O . PRO A 1 291 ? -11.065 7.388 -0.449 1.00 84.00 291 PRO A O 1
ATOM 2212 N N . PHE A 1 292 ? -9.721 6.217 -1.815 1.00 85.31 292 PHE A N 1
ATOM 2213 C CA . PHE A 1 292 ? -8.525 7.005 -1.485 1.00 85.31 292 PHE A CA 1
ATOM 2214 C C . PHE A 1 292 ? -8.629 8.487 -1.890 1.00 85.31 292 PHE A C 1
ATOM 2216 O O . PHE A 1 292 ? -8.108 9.355 -1.193 1.00 85.31 292 PHE A O 1
ATOM 2223 N N . ASN A 1 293 ? -9.305 8.816 -2.999 1.00 86.38 293 ASN A N 1
ATOM 2224 C CA . ASN A 1 293 ? -9.507 10.222 -3.379 1.00 86.38 293 ASN A CA 1
ATOM 2225 C C . ASN A 1 293 ? -10.661 10.871 -2.599 1.00 86.38 293 ASN A C 1
ATOM 2227 O O . ASN A 1 293 ? -10.617 12.069 -2.322 1.00 86.38 293 ASN A O 1
ATOM 2231 N N . LEU A 1 294 ? -11.685 10.095 -2.232 1.00 83.50 294 LEU A N 1
ATOM 2232 C CA . LEU A 1 294 ? -12.779 10.567 -1.383 1.00 83.50 294 LEU A CA 1
ATOM 2233 C C . LEU A 1 294 ? -12.281 10.901 0.025 1.00 83.50 294 LEU A C 1
ATOM 2235 O O . LEU A 1 294 ? -12.591 11.975 0.538 1.00 83.50 294 LEU A O 1
ATOM 2239 N N . SER A 1 295 ? -11.470 10.023 0.621 1.00 82.56 295 SER A N 1
ATOM 2240 C CA . SER A 1 295 ? -10.856 10.273 1.924 1.00 82.56 295 SER A CA 1
ATOM 2241 C C . SER A 1 295 ? -9.930 11.484 1.880 1.00 82.56 295 SER A C 1
ATOM 2243 O O . SER A 1 295 ? -9.993 12.329 2.769 1.00 82.56 295 SER A O 1
ATOM 2245 N N . LEU A 1 296 ? -9.148 11.645 0.808 1.00 83.88 296 LEU A N 1
ATOM 2246 C CA . LEU A 1 296 ? -8.284 12.808 0.606 1.00 83.88 296 LEU A CA 1
ATOM 2247 C C . LEU A 1 296 ? -9.056 14.135 0.641 1.00 83.88 296 LEU A C 1
ATOM 2249 O O . LEU A 1 296 ? -8.601 15.093 1.267 1.00 83.88 296 LEU A O 1
ATOM 2253 N N . ALA A 1 297 ? -10.221 14.199 -0.009 1.00 83.25 297 ALA A N 1
ATOM 2254 C CA . ALA A 1 297 ? -11.052 15.401 -0.012 1.00 83.25 297 ALA A CA 1
ATOM 2255 C C . ALA A 1 297 ? -11.564 15.772 1.393 1.00 83.25 297 ALA A C 1
ATOM 2257 O O . ALA A 1 297 ? -11.766 16.952 1.670 1.00 83.25 297 ALA A O 1
ATOM 2258 N N . TYR A 1 298 ? -11.744 14.781 2.272 1.00 84.81 298 TYR A N 1
ATOM 2259 C CA . TYR A 1 298 ? -12.247 14.971 3.633 1.00 84.81 298 TYR A CA 1
ATOM 2260 C C . TYR A 1 298 ? -11.126 15.215 4.663 1.00 84.81 298 TYR A C 1
ATOM 2262 O O . TYR A 1 298 ? -11.214 16.135 5.471 1.00 84.81 298 TYR A O 1
ATOM 2270 N N . PHE A 1 299 ? -10.044 14.432 4.617 1.00 86.94 299 PHE A N 1
ATOM 2271 C CA . PHE A 1 299 ? -8.966 14.426 5.619 1.00 86.94 299 PHE A CA 1
ATOM 2272 C C . PHE A 1 299 ? -7.731 15.263 5.231 1.00 86.94 299 PHE A C 1
ATOM 2274 O O . PHE A 1 299 ? -6.835 15.492 6.050 1.00 86.94 299 PHE A O 1
ATOM 2281 N N . GLY A 1 300 ? -7.674 15.761 3.994 1.00 89.06 300 GLY A N 1
ATOM 2282 C CA . GLY A 1 300 ? -6.693 16.748 3.552 1.00 89.06 300 GLY A CA 1
ATOM 2283 C C . GLY A 1 300 ? -5.249 16.239 3.503 1.00 89.06 300 GLY A C 1
ATOM 2284 O O . GLY A 1 300 ? -4.962 15.111 3.108 1.00 89.06 300 GLY A O 1
ATOM 2285 N N . TRP A 1 301 ? -4.298 17.106 3.861 1.00 89.56 301 TRP A N 1
ATOM 2286 C CA . TRP A 1 301 ? -2.871 16.864 3.609 1.00 89.56 301 TRP A CA 1
ATOM 2287 C C . TRP A 1 301 ? -2.300 15.661 4.372 1.00 89.56 301 TRP A C 1
ATOM 2289 O O . TRP A 1 301 ? -1.408 14.991 3.856 1.00 89.56 301 TRP A O 1
ATOM 2299 N N . ARG A 1 302 ? -2.794 15.380 5.587 1.00 87.19 302 ARG A N 1
ATOM 2300 C CA . ARG A 1 302 ? -2.301 14.258 6.402 1.00 87.19 302 ARG A CA 1
ATOM 2301 C C . ARG A 1 302 ? -2.583 12.934 5.697 1.00 87.19 302 ARG A C 1
ATOM 2303 O O . ARG A 1 302 ? -1.688 12.102 5.573 1.00 87.19 302 ARG A O 1
ATOM 2310 N N . G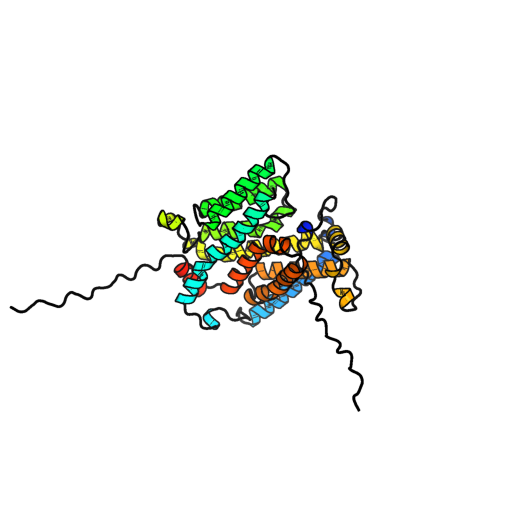LU A 1 303 ? -3.798 12.807 5.173 1.00 89.00 303 GLU A N 1
ATOM 2311 C CA . GLU A 1 303 ? -4.218 11.678 4.351 1.00 89.00 303 GLU A CA 1
ATOM 2312 C C . GLU A 1 303 ? -3.406 11.604 3.059 1.00 89.00 303 GLU A C 1
ATOM 2314 O O . GLU A 1 303 ? -2.912 10.534 2.713 1.00 89.00 303 GLU A O 1
ATOM 2319 N N . LEU A 1 304 ? -3.200 12.742 2.379 1.00 91.44 304 LEU A N 1
ATOM 2320 C CA . LEU A 1 304 ? -2.401 12.800 1.153 1.00 91.44 304 LEU A CA 1
ATOM 2321 C C . LEU A 1 304 ? -1.014 12.202 1.355 1.00 91.44 304 LEU A C 1
ATOM 2323 O O . LEU A 1 304 ? -0.624 11.308 0.609 1.00 91.44 304 LEU A O 1
ATOM 2327 N N . VAL A 1 305 ? -0.283 12.713 2.350 1.00 93.31 305 VAL A N 1
ATOM 2328 C CA . VAL A 1 305 ? 1.104 12.323 2.608 1.00 93.31 305 VAL A CA 1
ATOM 2329 C C . VAL A 1 305 ? 1.174 10.843 2.955 1.00 93.31 305 VAL A C 1
ATOM 2331 O O . VAL A 1 305 ? 1.944 10.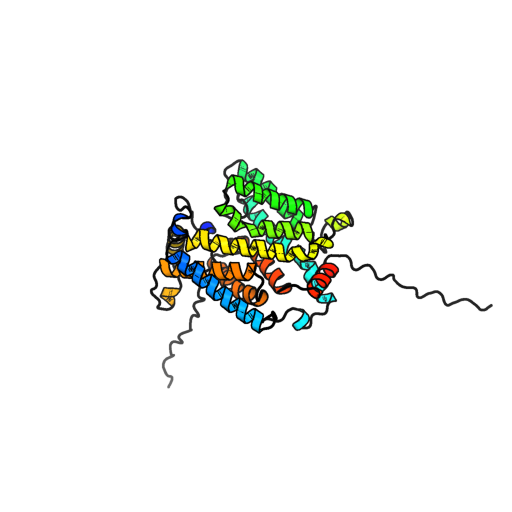126 2.323 1.00 93.31 305 VAL A O 1
ATOM 2334 N N . GLY A 1 306 ? 0.343 10.360 3.881 1.00 90.38 306 GLY A N 1
ATOM 2335 C CA . GLY A 1 306 ? 0.349 8.945 4.251 1.00 90.38 306 GLY A CA 1
ATOM 2336 C C . GLY A 1 306 ? 0.021 8.011 3.077 1.00 90.38 306 GLY A C 1
ATOM 2337 O O . GLY A 1 306 ? 0.575 6.917 2.982 1.00 90.38 306 GLY A O 1
ATOM 2338 N N . HIS A 1 307 ? -0.806 8.458 2.128 1.00 94.25 307 HIS A N 1
ATOM 2339 C CA . HIS A 1 307 ? -1.188 7.666 0.960 1.00 94.25 307 HIS A CA 1
ATOM 2340 C C . HIS A 1 307 ? -0.242 7.771 -0.235 1.00 94.25 307 HIS A C 1
ATOM 2342 O O . HIS A 1 307 ? -0.392 6.979 -1.166 1.00 94.25 307 HIS A O 1
ATOM 2348 N N . LEU A 1 308 ? 0.745 8.675 -0.261 1.00 96.56 308 LEU A N 1
ATOM 2349 C CA . LEU A 1 308 ? 1.655 8.794 -1.412 1.00 96.56 308 LEU A CA 1
ATOM 2350 C C . LEU A 1 308 ? 2.303 7.453 -1.818 1.00 96.56 308 LEU A C 1
ATOM 2352 O O . LEU A 1 308 ? 2.249 7.125 -3.010 1.00 96.56 308 LEU A O 1
ATOM 2356 N N . PRO A 1 309 ? 2.835 6.617 -0.900 1.00 97.88 309 PRO A N 1
ATOM 2357 C CA . PRO A 1 309 ? 3.416 5.327 -1.273 1.00 97.88 309 PRO A CA 1
ATOM 2358 C C . PRO A 1 309 ? 2.378 4.387 -1.904 1.00 97.88 309 PRO A C 1
ATOM 2360 O O . PRO A 1 309 ? 2.683 3.667 -2.859 1.00 97.88 309 PRO A O 1
ATOM 2363 N N . ILE A 1 310 ? 1.135 4.439 -1.415 1.00 96.25 310 ILE A N 1
ATOM 2364 C CA . ILE A 1 310 ? 0.001 3.678 -1.947 1.00 96.25 310 ILE A CA 1
ATOM 2365 C C . ILE A 1 310 ? -0.357 4.192 -3.346 1.00 96.25 310 ILE A C 1
ATOM 2367 O O . ILE A 1 310 ? -0.441 3.387 -4.269 1.00 96.25 310 ILE A O 1
ATOM 2371 N N . TYR A 1 311 ? -0.464 5.507 -3.558 1.00 96.75 311 TYR A N 1
ATOM 2372 C CA . TYR A 1 311 ? -0.722 6.102 -4.875 1.00 96.75 311 TYR A CA 1
ATOM 2373 C C . TYR A 1 311 ? 0.324 5.697 -5.917 1.00 96.75 311 TYR A C 1
ATOM 2375 O O . TYR A 1 311 ? -0.038 5.334 -7.040 1.00 96.75 311 TYR A O 1
ATOM 2383 N N . ALA A 1 312 ? 1.609 5.686 -5.553 1.00 98.00 312 ALA A N 1
ATOM 2384 C CA . ALA A 1 312 ? 2.650 5.202 -6.451 1.00 98.00 312 ALA A CA 1
ATOM 2385 C C . ALA A 1 312 ? 2.514 3.706 -6.743 1.00 98.00 312 ALA A C 1
ATOM 2387 O O . ALA A 1 312 ? 2.562 3.314 -7.910 1.00 98.00 312 ALA A O 1
ATOM 2388 N N . ALA A 1 313 ? 2.292 2.868 -5.725 1.00 98.38 313 ALA A N 1
ATOM 2389 C CA . ALA A 1 313 ? 2.054 1.442 -5.933 1.00 98.38 313 ALA A CA 1
ATOM 2390 C C . ALA A 1 313 ? 0.847 1.206 -6.853 1.00 98.38 313 ALA A C 1
AT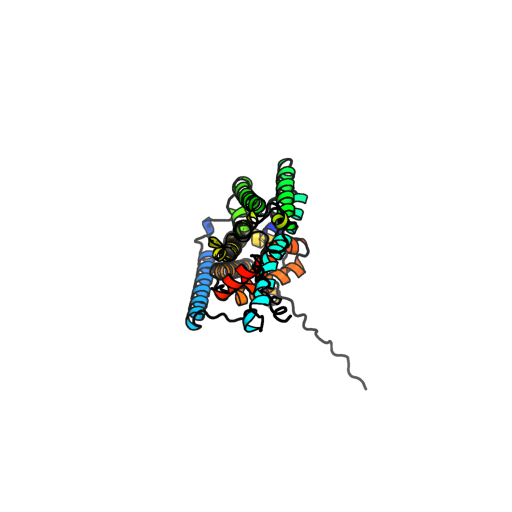OM 2392 O O . ALA A 1 313 ? 0.941 0.449 -7.816 1.00 98.38 313 ALA A O 1
ATOM 2393 N N . MET A 1 314 ? -0.258 1.916 -6.631 1.00 97.75 314 MET A N 1
ATOM 2394 C CA . MET A 1 314 ? -1.454 1.863 -7.465 1.00 97.75 314 MET A CA 1
ATOM 2395 C C . MET A 1 314 ? -1.165 2.263 -8.913 1.00 97.75 314 MET A C 1
ATOM 2397 O O . MET A 1 314 ? -1.507 1.515 -9.826 1.00 97.75 314 MET A O 1
ATOM 2401 N N . ALA A 1 315 ? -0.482 3.386 -9.148 1.00 97.69 315 ALA A N 1
ATOM 2402 C CA . ALA A 1 315 ? -0.108 3.817 -10.494 1.00 97.69 315 ALA A CA 1
ATOM 2403 C C . ALA A 1 315 ? 0.754 2.762 -11.211 1.00 97.69 315 ALA A C 1
ATOM 2405 O O . ALA A 1 315 ? 0.503 2.419 -12.368 1.00 97.69 315 ALA A O 1
ATOM 2406 N N . ILE A 1 316 ? 1.723 2.174 -10.508 1.00 98.06 316 ILE A N 1
ATOM 2407 C CA . ILE A 1 316 ? 2.584 1.114 -11.046 1.00 98.06 316 ILE A CA 1
ATOM 2408 C C . ILE A 1 316 ? 1.771 -0.139 -11.368 1.00 98.06 316 ILE A C 1
ATOM 2410 O O . ILE A 1 316 ? 1.933 -0.713 -12.443 1.00 98.06 316 ILE A O 1
ATOM 2414 N N . LEU A 1 317 ? 0.870 -0.552 -10.478 1.00 97.94 317 LEU A N 1
ATOM 2415 C CA . LEU A 1 317 ? 0.002 -1.713 -10.672 1.00 97.94 317 LEU A CA 1
ATOM 2416 C C . LEU A 1 317 ? -1.029 -1.497 -11.785 1.00 97.94 317 LEU A C 1
ATOM 2418 O O . LEU A 1 317 ? -1.374 -2.449 -12.486 1.00 97.94 317 LEU A O 1
ATOM 2422 N N . LEU A 1 318 ? -1.477 -0.262 -12.013 1.00 97.06 318 LEU A N 1
ATOM 2423 C CA . LEU A 1 318 ? -2.324 0.096 -13.149 1.00 97.06 318 LEU A CA 1
ATOM 2424 C C . LEU A 1 318 ? -1.566 -0.063 -14.474 1.00 97.06 318 LEU A C 1
ATOM 2426 O O . LEU A 1 318 ? -2.085 -0.657 -15.424 1.00 97.06 318 LEU A O 1
ATOM 2430 N N . LEU A 1 319 ? -0.318 0.407 -14.533 1.00 96.06 319 LEU A N 1
ATOM 2431 C CA . LEU A 1 319 ? 0.539 0.256 -15.711 1.00 96.06 319 LEU A CA 1
ATOM 2432 C C . LEU A 1 319 ? 0.899 -1.213 -15.955 1.00 96.06 319 LEU A C 1
ATOM 2434 O O . LEU A 1 319 ? 0.669 -1.734 -17.049 1.00 96.06 319 LEU A O 1
ATOM 2438 N N . TRP A 1 320 ? 1.384 -1.901 -14.921 1.00 95.31 320 TRP A N 1
ATOM 2439 C CA . TRP A 1 320 ? 1.822 -3.296 -14.964 1.00 95.31 320 TRP A CA 1
ATOM 2440 C C . TRP A 1 320 ? 0.666 -4.267 -15.236 1.00 95.31 320 TRP A C 1
ATOM 2442 O O . TRP A 1 320 ? 0.784 -5.201 -16.035 1.00 95.31 320 TRP A O 1
ATOM 2452 N N . GLY A 1 321 ? -0.488 -4.031 -14.611 1.00 94.12 321 GLY A N 1
ATOM 2453 C CA . GLY A 1 321 ? -1.632 -4.934 -14.616 1.00 94.12 321 GLY A CA 1
ATOM 2454 C C . GLY A 1 321 ? -1.268 -6.312 -14.070 1.00 94.12 321 GLY A C 1
ATOM 2455 O O . GLY A 1 321 ? -0.703 -6.440 -12.989 1.00 94.12 321 GLY A O 1
ATOM 2456 N N . GLN A 1 322 ? -1.570 -7.352 -14.848 1.00 89.12 322 GLN A N 1
ATOM 2457 C CA . GLN A 1 322 ? -1.244 -8.740 -14.500 1.00 89.12 322 GLN A CA 1
ATOM 2458 C C . GLN A 1 322 ? 0.220 -9.117 -14.820 1.00 89.12 322 GLN A C 1
ATOM 2460 O O . GLN A 1 322 ? 0.638 -10.239 -14.544 1.00 89.12 322 GLN A O 1
ATOM 2465 N N . GLY A 1 323 ? 1.007 -8.199 -15.394 1.00 89.56 323 GLY A N 1
ATOM 2466 C CA . GLY A 1 323 ? 2.360 -8.473 -15.876 1.00 89.56 323 GLY A CA 1
ATOM 2467 C C . GLY A 1 323 ? 2.383 -9.317 -17.154 1.00 89.56 323 GLY A C 1
ATOM 2468 O O . GLY A 1 323 ? 1.445 -9.299 -17.951 1.00 89.56 323 GLY A O 1
ATOM 2469 N N . GLY A 1 324 ? 3.486 -10.035 -17.363 1.00 90.88 324 GLY A N 1
ATOM 2470 C CA . GLY A 1 324 ? 3.707 -10.923 -18.507 1.00 90.88 324 GLY A CA 1
ATOM 2471 C C . GLY A 1 324 ? 5.007 -10.613 -19.260 1.00 90.88 324 GLY A C 1
ATOM 2472 O O . GLY A 1 324 ? 5.644 -9.596 -18.977 1.00 90.88 324 GLY A O 1
ATOM 2473 N N . PRO A 1 325 ? 5.401 -11.458 -20.233 1.00 92.38 325 PRO A N 1
ATOM 2474 C CA . PRO A 1 325 ? 6.691 -11.343 -20.918 1.00 92.38 325 PRO A CA 1
ATOM 2475 C C . PRO A 1 325 ? 6.920 -9.969 -21.550 1.00 92.38 325 PRO A C 1
ATOM 2477 O O . PRO A 1 325 ? 7.924 -9.330 -21.269 1.00 92.38 325 PRO A O 1
ATOM 2480 N N . ARG A 1 326 ? 5.927 -9.444 -22.282 1.00 92.19 326 ARG A N 1
ATOM 2481 C CA . ARG A 1 326 ? 6.011 -8.120 -22.926 1.00 92.19 326 ARG A CA 1
ATOM 2482 C C . ARG A 1 326 ? 6.206 -6.976 -21.929 1.00 92.19 326 ARG A C 1
ATOM 2484 O O . ARG A 1 326 ? 6.936 -6.033 -22.201 1.00 92.19 326 ARG A O 1
ATOM 2491 N N . MET A 1 327 ? 5.541 -7.049 -20.775 1.00 94.50 327 MET A N 1
ATOM 2492 C CA . MET A 1 327 ? 5.653 -6.026 -19.733 1.00 94.50 327 MET A CA 1
ATOM 2493 C C . MET A 1 327 ? 7.024 -6.090 -19.049 1.00 94.50 327 MET A C 1
ATOM 2495 O O . MET A 1 327 ? 7.630 -5.058 -18.771 1.00 94.50 327 MET A O 1
ATOM 2499 N N . LEU A 1 328 ? 7.539 -7.302 -18.825 1.00 95.31 328 LEU A N 1
ATOM 2500 C CA . LEU A 1 328 ? 8.880 -7.518 -18.291 1.00 95.31 328 LEU A CA 1
ATOM 2501 C C . LEU A 1 328 ? 9.966 -7.058 -19.272 1.00 95.31 328 LEU A C 1
ATOM 2503 O O . LEU A 1 328 ? 10.922 -6.413 -18.851 1.00 95.31 328 LEU A O 1
ATOM 2507 N N . GLU A 1 329 ? 9.811 -7.347 -20.563 1.00 94.62 329 GLU A N 1
ATOM 2508 C CA . GLU A 1 329 ? 10.696 -6.865 -21.628 1.00 94.62 329 GLU A CA 1
ATOM 2509 C C . GLU A 1 329 ? 10.699 -5.339 -21.700 1.00 94.62 329 GLU A C 1
ATOM 2511 O O . GLU A 1 329 ? 11.769 -4.737 -21.713 1.00 94.62 329 GLU A O 1
ATOM 2516 N N . ALA A 1 330 ? 9.524 -4.704 -21.665 1.00 94.69 330 ALA A N 1
ATOM 2517 C CA . ALA A 1 330 ? 9.420 -3.251 -21.664 1.00 94.69 330 ALA A CA 1
ATOM 2518 C C . ALA A 1 330 ? 10.032 -2.627 -20.399 1.00 94.69 330 ALA A C 1
ATOM 2520 O O . ALA A 1 330 ? 10.758 -1.642 -20.500 1.00 94.69 330 ALA A O 1
ATOM 2521 N N . LEU A 1 331 ? 9.814 -3.211 -19.214 1.00 94.81 331 LEU A N 1
ATOM 2522 C CA . LEU A 1 331 ? 10.463 -2.751 -17.982 1.00 94.81 331 LEU A CA 1
ATOM 2523 C C . LEU A 1 331 ? 11.983 -2.911 -18.069 1.00 94.81 331 LEU A C 1
ATOM 2525 O O . LEU A 1 331 ? 12.718 -1.998 -17.710 1.00 94.81 331 LEU A O 1
ATOM 2529 N N . ARG A 1 332 ? 12.468 -4.047 -18.580 1.00 93.94 332 ARG A N 1
ATOM 2530 C CA . ARG A 1 332 ? 13.899 -4.285 -18.791 1.00 93.94 332 ARG A CA 1
ATOM 2531 C C . ARG A 1 332 ? 14.492 -3.248 -19.742 1.00 93.94 332 ARG A C 1
ATOM 2533 O O . ARG A 1 332 ? 15.511 -2.658 -19.407 1.00 93.94 332 ARG A O 1
ATOM 2540 N N . ALA A 1 333 ? 13.841 -2.992 -20.874 1.00 92.44 333 ALA A N 1
ATOM 2541 C CA . ALA A 1 333 ? 14.264 -1.995 -21.854 1.00 92.44 333 ALA A CA 1
ATOM 2542 C C . ALA A 1 333 ? 14.195 -0.557 -21.313 1.00 92.44 333 ALA A C 1
ATOM 2544 O O . ALA A 1 333 ? 15.018 0.272 -21.678 1.00 92.44 333 ALA A O 1
ATOM 2545 N N . GLY A 1 334 ? 13.233 -0.261 -20.436 1.00 91.81 334 GLY A N 1
ATOM 2546 C CA . GLY A 1 334 ? 13.103 1.042 -19.787 1.00 91.81 334 GLY A CA 1
ATOM 2547 C C . GLY A 1 334 ? 14.140 1.279 -18.693 1.00 91.81 334 GLY A C 1
ATOM 2548 O O . GLY A 1 334 ? 14.566 2.409 -18.473 1.00 91.81 334 GLY A O 1
ATOM 2549 N N . LEU A 1 335 ? 14.549 0.228 -17.980 1.00 90.12 335 LEU A N 1
ATOM 2550 C CA . LEU A 1 335 ? 15.494 0.340 -16.872 1.00 90.12 335 LEU A CA 1
ATOM 2551 C C . LEU A 1 335 ? 16.945 0.167 -17.292 1.00 90.12 335 LEU A C 1
ATOM 2553 O O . LEU A 1 335 ? 17.816 0.749 -16.655 1.00 90.12 335 LEU A O 1
ATOM 2557 N N . LEU A 1 336 ? 17.233 -0.628 -18.311 1.00 81.00 336 LEU A N 1
ATOM 2558 C CA . LEU A 1 336 ? 18.587 -0.783 -18.821 1.00 81.00 336 LEU A CA 1
ATOM 2559 C C . LEU A 1 336 ? 18.841 0.267 -19.902 1.00 81.00 336 LEU A C 1
ATOM 2561 O O . LEU A 1 336 ? 17.910 0.643 -20.612 1.00 81.00 336 LEU A O 1
ATOM 2565 N N . PRO A 1 337 ? 20.079 0.764 -20.050 1.00 63.62 337 PRO A N 1
ATOM 2566 C CA . PRO A 1 337 ? 20.406 1.549 -21.224 1.00 63.62 337 PRO A CA 1
ATOM 2567 C C . PRO A 1 337 ? 20.079 0.709 -22.462 1.00 63.62 337 PRO A C 1
ATOM 2569 O O . PRO A 1 337 ? 20.503 -0.444 -22.565 1.00 63.62 337 PRO A O 1
ATOM 2572 N N . MET A 1 338 ? 19.305 1.283 -23.387 1.00 51.09 338 MET A N 1
ATOM 2573 C CA . MET A 1 338 ? 19.239 0.777 -24.754 1.00 51.09 338 MET A CA 1
ATOM 2574 C C . MET A 1 338 ? 20.689 0.698 -25.211 1.00 51.09 338 MET A C 1
ATOM 2576 O O . MET A 1 338 ? 21.336 1.740 -25.298 1.00 51.09 338 MET A O 1
ATOM 2580 N N . ALA A 1 339 ? 21.221 -0.513 -25.402 1.00 43.84 339 ALA A N 1
ATOM 2581 C CA . ALA A 1 339 ? 22.531 -0.672 -26.009 1.00 43.84 339 ALA A CA 1
ATOM 2582 C C . ALA A 1 339 ? 22.516 0.209 -27.255 1.00 43.84 339 ALA A C 1
ATOM 2584 O O . ALA A 1 339 ? 21.623 0.047 -28.096 1.00 43.84 339 ALA A O 1
ATOM 2585 N N . GLU A 1 340 ? 23.406 1.203 -27.307 1.00 41.88 340 GLU A N 1
ATOM 2586 C CA . GLU A 1 340 ? 23.561 2.023 -28.497 1.00 41.88 340 GLU A CA 1
ATOM 2587 C C . GLU A 1 340 ? 23.654 1.041 -29.656 1.00 41.88 340 GLU A C 1
ATOM 2589 O O . GLU A 1 340 ? 24.535 0.176 -29.681 1.00 41.88 340 GLU A O 1
ATOM 2594 N N . LYS A 1 341 ? 22.684 1.092 -30.578 1.00 35.91 341 LYS A N 1
ATOM 2595 C CA . LYS A 1 341 ? 22.865 0.390 -31.843 1.00 35.91 341 LYS A CA 1
ATOM 2596 C C . LYS A 1 341 ? 24.213 0.886 -32.353 1.00 35.91 341 LYS A C 1
ATOM 2598 O O . LYS A 1 341 ? 24.362 2.108 -32.437 1.00 35.91 341 LYS A O 1
ATOM 2603 N N . PRO A 1 342 ? 25.181 -0.001 -32.650 1.00 34.50 342 PRO A N 1
ATOM 2604 C CA . PRO A 1 342 ? 26.430 0.454 -33.221 1.00 34.50 342 PRO A CA 1
ATOM 2605 C C . PRO A 1 342 ? 26.044 1.292 -34.429 1.00 34.50 342 PRO A C 1
ATOM 2607 O O . PRO A 1 342 ? 25.246 0.848 -35.262 1.00 34.50 342 PRO A O 1
ATOM 2610 N N . VAL A 1 343 ? 26.511 2.538 -34.449 1.00 43.66 343 VAL A N 1
ATOM 2611 C CA . VAL A 1 343 ? 26.354 3.435 -35.587 1.00 43.66 343 VAL A CA 1
ATOM 2612 C C . VAL A 1 343 ? 27.107 2.761 -36.728 1.00 43.66 343 VAL A C 1
ATOM 2614 O O . VAL A 1 343 ? 28.318 2.883 -36.878 1.00 43.66 343 VAL A O 1
ATOM 2617 N N . GLY A 1 344 ? 26.385 1.905 -37.446 1.00 41.31 344 GLY A N 1
ATOM 2618 C CA . GLY A 1 344 ? 26.905 1.077 -38.508 1.00 41.31 344 GLY A CA 1
ATOM 2619 C C . GLY A 1 344 ? 27.269 1.961 -39.683 1.00 41.31 344 GLY A C 1
ATOM 2620 O O . GLY A 1 344 ? 26.391 2.534 -40.325 1.00 41.31 344 GLY A O 1
ATOM 2621 N N . GLY A 1 345 ? 28.578 2.041 -39.911 1.00 47.12 345 GLY A N 1
ATOM 2622 C CA . GLY A 1 345 ? 29.263 2.288 -41.172 1.00 47.12 345 GLY A CA 1
ATOM 2623 C C . GLY A 1 345 ? 28.401 2.728 -42.351 1.00 47.12 345 GLY A C 1
ATOM 2624 O O . GLY A 1 345 ? 27.786 1.915 -43.039 1.00 47.12 345 GLY A O 1
ATOM 2625 N N . ARG A 1 346 ? 28.475 4.018 -42.666 1.00 45.31 346 ARG A N 1
ATOM 2626 C CA . ARG A 1 346 ? 28.379 4.504 -44.043 1.00 45.31 346 ARG A CA 1
ATOM 2627 C C . ARG A 1 346 ? 29.543 5.454 -44.266 1.00 45.31 346 ARG A C 1
ATOM 2629 O O . ARG A 1 346 ? 29.537 6.555 -43.728 1.00 45.31 346 ARG A O 1
ATOM 2636 N N . GLY A 1 347 ? 30.540 4.998 -45.019 1.00 40.09 347 GLY A N 1
ATOM 2637 C CA . GLY A 1 347 ? 31.683 5.838 -45.363 1.00 40.09 347 GLY A CA 1
ATOM 2638 C C . GLY A 1 347 ? 32.908 5.160 -45.972 1.00 40.09 347 GLY A C 1
ATOM 2639 O O . GLY A 1 347 ? 33.896 5.852 -46.142 1.00 40.09 347 GLY A O 1
ATOM 2640 N N . GLU A 1 348 ? 32.893 3.873 -46.333 1.00 43.19 348 GLU A N 1
ATOM 2641 C CA . GLU A 1 348 ? 33.950 3.294 -47.182 1.00 43.19 348 GLU A CA 1
ATOM 2642 C C . GLU A 1 348 ? 33.371 2.905 -48.542 1.00 43.19 348 GLU A C 1
ATOM 2644 O O . GLU A 1 348 ? 33.015 1.760 -48.800 1.00 43.19 348 GLU A O 1
ATOM 2649 N N . ALA A 1 349 ? 33.236 3.905 -49.412 1.00 49.19 349 ALA A N 1
ATOM 2650 C CA . ALA A 1 349 ? 33.103 3.716 -50.853 1.00 49.19 349 ALA A CA 1
ATOM 2651 C C . ALA A 1 349 ? 33.474 5.020 -51.577 1.00 49.19 349 ALA A C 1
ATOM 2653 O O . ALA A 1 349 ? 32.606 5.679 -52.137 1.00 49.19 349 ALA A O 1
ATOM 2654 N N . ALA A 1 350 ? 34.750 5.417 -51.535 1.00 46.88 350 ALA A N 1
ATOM 2655 C CA . ALA A 1 350 ? 35.317 6.398 -52.469 1.00 46.88 350 ALA A CA 1
ATOM 2656 C C . ALA A 1 350 ? 36.854 6.440 -52.374 1.00 46.88 350 ALA A C 1
ATOM 2658 O O . ALA A 1 350 ? 37.403 7.273 -51.667 1.00 46.88 350 ALA A O 1
ATOM 2659 N N . HIS A 1 351 ? 37.542 5.526 -53.064 1.00 40.16 351 HIS A N 1
ATOM 2660 C CA . HIS A 1 351 ? 38.677 5.855 -53.945 1.00 40.16 351 HIS A CA 1
ATOM 2661 C C . HIS A 1 351 ? 39.292 4.573 -54.527 1.00 40.16 351 HIS A C 1
ATOM 2663 O O . HIS A 1 351 ? 40.187 3.950 -53.964 1.00 40.16 351 HIS A O 1
ATOM 2669 N N . ARG A 1 352 ? 38.816 4.198 -55.714 1.00 46.03 352 ARG A N 1
ATOM 2670 C CA . ARG A 1 352 ? 39.618 3.504 -56.725 1.00 46.03 352 ARG A CA 1
ATOM 2671 C C . ARG A 1 352 ? 39.338 4.184 -58.057 1.00 46.03 352 ARG A C 1
ATOM 2673 O O . ARG A 1 352 ? 38.369 3.833 -58.715 1.00 46.03 352 ARG A O 1
ATOM 2680 N N . SER A 1 353 ? 40.163 5.170 -58.399 1.00 48.62 353 SER A N 1
ATOM 2681 C CA . SER A 1 353 ? 40.415 5.626 -59.774 1.00 48.62 353 SER A CA 1
ATOM 2682 C C . SER A 1 353 ? 41.414 6.785 -59.751 1.00 48.62 353 SER A C 1
ATOM 2684 O O . SER A 1 353 ? 41.016 7.926 -59.515 1.00 48.62 353 SER A O 1
ATOM 2686 N N . SER A 1 354 ? 42.689 6.462 -59.966 1.00 46.56 354 SER A N 1
ATOM 2687 C CA . SER A 1 354 ? 43.672 7.217 -60.762 1.00 46.56 354 SER A CA 1
ATOM 2688 C C . SER A 1 354 ? 45.022 6.537 -60.620 1.00 46.56 354 SER A C 1
ATOM 2690 O O . SER A 1 354 ? 45.519 6.521 -59.469 1.00 46.56 354 SER A O 1
#

pLDDT: mean 88.52, std 16.78, range [32.84, 98.88]

Secondary structure (DSSP, 8-state):
------------------S---GGGTS--TT----GGGGGSHHHHHHHHHHHHHHHHHHHHHHHTTT--SS--TTTTT--HHHHHHHHHHHHHHHHHHHHHHHHHHHHTTBSSSTT-B--TTHHHHHHHHHHHHHHHHHHTSSHHHHHHHHHHHHHHHHHHHHHHHHHHTHHHHHHHHHHHHHTT-TT-GGGGG-GGGS--GGGHHHHHHHHHHHHHHHHHHHIIIIIIT-HHHHHHHHHH-GGG--TGGGT---HHHHHHHHHHHHHHHHHHHHHHTTTHHHHHHHHHHHHHHHHHHHHHHHHHHHHHHHHHHHHHHHHTT--HHHHHHHHHHHS--PPPP------------

Sequence (354 aa):
MRPPLSHALAPTLALVPAPSLHERWFVSDEGLPTRWDQLFAGPTLAAVGTAVVVLGVVWLLWLLRGRRPILPGPMDLGASPERLALLLGWVPLLLAVHTAVPLFVSGVNGQLFTPNLGLAQPADAFVGLLEIGIGLLLFYGAFSRYAALALAGTWLLGLFLFGPVRLIEQTIFLGIAAFFFIAGRGPIAVDRVFGPWAGARERLLGLAVPLLRAGTGISLVWLAFTEKLLNLPLAARFLREYPDVNFLPALGIDAGTEAFVGMAGTVELTVGLLVLSGMFTRAVIVFLWLPFNLSLAYFGWRELVGHLPIYAAMAILLLWGQGGPRMLEALRAGLLPMAEKPVGGRGEAAHRSS